Protein AF-0000000085147075 (afdb_homodimer)

pLDDT: mean 81.9, std 17.48, range [25.36, 97.44]

Sequence (258 aa):
MSSIQTHNLQRITEIPLSQIRRPIMPVLDTQKIDAMVSTMNGIPMASKTCSLESAQSMDGKLPPIDVMVVRHNDENYYFAFGGCHRFQAYDRQAKDKDDSNYLVRCKLIPATERQLKMYVGGSIDNMFNMSSIQTHNLQRITEIPLSQIRRPIMPVLDTQKIDAMVSTMNGIPMASKTCSLESAQSMDGKLPPIDVMVVRHNDENYYFAFGGCHRFQAYDRQAKDKDDSNYLVRCKLIPATERQLKMYVGGSIDNMFN

Solvent-accessible surface area (backbone atoms only — not comparable to full-atom values): 14583 Å² total; per-residue (Å²): 137,80,81,79,76,81,72,76,67,72,52,73,42,74,42,41,49,72,60,51,41,43,89,50,52,58,87,77,58,64,64,48,26,51,18,50,41,36,16,53,70,66,44,55,35,50,40,97,89,39,49,48,69,58,32,52,70,38,71,35,47,73,83,61,35,67,26,39,35,28,78,56,97,93,35,81,42,37,38,29,82,64,50,54,55,59,50,52,28,50,50,50,50,18,57,77,62,71,29,70,60,38,69,36,54,23,29,60,39,82,44,52,71,66,55,52,53,48,53,59,44,51,60,55,62,57,68,81,107,137,80,82,80,74,82,71,77,67,72,53,73,42,73,42,40,49,72,60,51,40,44,89,50,52,57,86,76,58,66,64,48,27,51,18,51,41,35,16,52,71,67,45,55,36,51,40,97,87,39,50,46,67,57,33,50,71,36,71,37,47,75,81,60,35,65,26,38,34,28,76,56,96,93,36,81,42,37,37,30,86,64,51,54,55,57,50,53,28,51,50,50,49,18,58,77,63,73,30,70,61,38,69,36,55,23,29,59,40,83,45,51,70,66,56,53,52,48,53,58,43,51,60,54,62,56,68,81,107

Structure (mmCIF, N/CA/C/O backbone):
data_AF-0000000085147075-model_v1
#
loop_
_entity.id
_entity.type
_entity.pdbx_description
1 polymer Sulfiredoxin
#
loop_
_atom_site.group_PDB
_atom_site.id
_atom_site.type_symbol
_atom_site.label_atom_id
_atom_site.label_alt_id
_atom_site.label_comp_id
_atom_site.label_asym_id
_atom_site.label_entity_id
_atom_site.label_seq_id
_atom_site.pdbx_PDB_ins_code
_atom_site.Cartn_x
_atom_site.Cartn_y
_atom_site.Cartn_z
_atom_site.occupancy
_atom_site.B_iso_or_equiv
_atom_site.auth_seq_id
_atom_site.auth_comp_id
_atom_site.auth_asym_id
_atom_site.auth_atom_id
_atom_site.pdbx_PDB_model_num
ATOM 1 N N . MET A 1 1 ? 26.984 -30.109 -30.453 1 25.36 1 MET A N 1
ATOM 2 C CA . MET A 1 1 ? 27.125 -29.578 -29.109 1 25.36 1 MET A CA 1
ATOM 3 C C . MET A 1 1 ? 25.891 -28.781 -28.703 1 25.36 1 MET A C 1
ATOM 5 O O . MET A 1 1 ? 25.594 -27.734 -29.297 1 25.36 1 MET A O 1
ATOM 9 N N . SER A 1 2 ? 24.641 -29.344 -28.391 1 25.78 2 SER A N 1
ATOM 10 C CA . SER A 1 2 ? 23.25 -28.938 -28.406 1 25.78 2 SER A CA 1
ATOM 11 C C . SER A 1 2 ? 22.969 -27.875 -27.328 1 25.78 2 SER A C 1
ATOM 13 O O . SER A 1 2 ? 23.406 -28.016 -26.188 1 25.78 2 SER A O 1
ATOM 15 N N . SER A 1 3 ? 22.953 -26.531 -27.703 1 28.91 3 SER A N 1
ATOM 16 C CA . SER A 1 3 ? 22.703 -25.344 -26.906 1 28.91 3 SER A CA 1
ATOM 17 C C . SER A 1 3 ? 21.5 -25.547 -25.969 1 28.91 3 SER A C 1
ATOM 19 O O . SER A 1 3 ? 20.406 -25.859 -26.422 1 28.91 3 SER A O 1
ATOM 21 N N . ILE A 1 4 ? 21.609 -26.219 -24.797 1 32.19 4 ILE A N 1
ATOM 22 C CA . ILE A 1 4 ? 20.656 -26.578 -23.75 1 32.19 4 ILE A CA 1
ATOM 23 C C . ILE A 1 4 ? 19.812 -25.359 -23.391 1 32.19 4 ILE A C 1
ATOM 25 O O . ILE A 1 4 ? 20.344 -24.359 -22.891 1 32.19 4 ILE A O 1
ATOM 29 N N . GLN A 1 5 ? 18.859 -24.828 -24.172 1 32.19 5 GLN A N 1
ATOM 30 C CA . GLN A 1 5 ? 17.844 -23.781 -24.109 1 32.19 5 GLN A CA 1
ATOM 31 C C . GLN A 1 5 ? 17.188 -23.719 -22.734 1 32.19 5 GLN A C 1
ATOM 33 O O . GLN A 1 5 ? 16.719 -24.75 -22.234 1 32.19 5 GLN A O 1
ATOM 38 N N . THR A 1 6 ? 17.766 -22.969 -21.719 1 33.16 6 THR A N 1
ATOM 39 C CA . THR A 1 6 ? 17.375 -22.609 -20.359 1 33.16 6 THR A CA 1
ATOM 40 C C . THR A 1 6 ? 15.867 -22.375 -20.281 1 33.16 6 THR A C 1
ATOM 42 O O . THR A 1 6 ? 15.383 -21.312 -20.672 1 33.16 6 THR A O 1
ATOM 45 N N . HIS A 1 7 ? 14.945 -23.078 -20.797 1 36.09 7 HIS A N 1
ATOM 46 C CA . HIS A 1 7 ? 13.492 -23.125 -20.641 1 36.09 7 HIS A CA 1
ATOM 47 C C . HIS A 1 7 ? 13.094 -22.891 -19.188 1 36.09 7 HIS A C 1
ATOM 49 O O . HIS A 1 7 ? 12.852 -23.859 -18.453 1 36.09 7 HIS A O 1
ATOM 55 N N . ASN A 1 8 ? 13.938 -22.312 -18.359 1 39.78 8 ASN A N 1
ATOM 56 C CA . ASN A 1 8 ? 13.578 -22.141 -16.953 1 39.78 8 ASN A CA 1
ATOM 57 C C . ASN A 1 8 ? 12.141 -21.625 -16.812 1 39.78 8 ASN A C 1
ATOM 59 O O . ASN A 1 8 ? 11.891 -20.422 -16.906 1 39.78 8 ASN A O 1
ATOM 63 N N . LEU A 1 9 ? 11.117 -22.156 -17.438 1 46.41 9 LEU A N 1
ATOM 64 C CA . LEU A 1 9 ? 9.664 -21.984 -17.469 1 46.41 9 LEU A CA 1
ATOM 65 C C . LEU A 1 9 ? 9.164 -21.453 -16.125 1 46.41 9 LEU A C 1
ATOM 67 O O . LEU A 1 9 ? 9.469 -22.031 -15.07 1 46.41 9 LEU A O 1
ATOM 71 N N . GLN A 1 10 ? 8.875 -20.156 -15.984 1 57.62 10 GLN A N 1
ATOM 72 C CA . GLN A 1 10 ? 8.336 -19.391 -14.859 1 57.62 10 GLN A CA 1
ATOM 73 C C . GLN A 1 10 ? 7.258 -20.188 -14.125 1 57.62 10 GLN A C 1
ATOM 75 O O . GLN A 1 10 ? 6.191 -20.453 -14.688 1 57.62 10 GLN A O 1
ATOM 80 N N . ARG A 1 11 ? 7.656 -21.188 -13.25 1 76.19 11 ARG A N 1
ATOM 81 C CA . ARG A 1 11 ? 6.891 -22.125 -12.422 1 76.19 11 ARG A CA 1
ATOM 82 C C . ARG A 1 11 ? 5.91 -21.375 -11.531 1 76.19 11 ARG A C 1
ATOM 84 O O . ARG A 1 11 ? 6.289 -20.422 -10.828 1 76.19 11 ARG A O 1
ATOM 91 N N . ILE A 1 12 ? 4.605 -21.422 -11.875 1 87.75 12 ILE A N 1
ATOM 92 C CA . ILE A 1 12 ? 3.574 -20.938 -10.969 1 87.75 12 ILE A CA 1
ATOM 93 C C . ILE A 1 12 ? 3.535 -21.797 -9.711 1 87.75 12 ILE A C 1
ATOM 95 O O . ILE A 1 12 ? 3.477 -23.031 -9.805 1 87.75 12 ILE A O 1
ATOM 99 N N . THR A 1 13 ? 3.865 -21.281 -8.648 1 92.69 13 THR A N 1
ATOM 100 C CA . THR A 1 13 ? 3.871 -21.953 -7.352 1 92.69 13 THR A CA 1
ATOM 101 C C . THR A 1 13 ? 2.902 -21.266 -6.391 1 92.69 13 THR A C 1
ATOM 103 O O . THR A 1 13 ? 2.596 -20.078 -6.547 1 92.69 13 THR A O 1
ATOM 106 N N . GLU A 1 14 ? 2.35 -22.031 -5.504 1 94 14 GLU A N 1
ATOM 107 C CA . GLU A 1 14 ? 1.517 -21.453 -4.453 1 94 14 GLU A CA 1
ATOM 108 C C . GLU A 1 14 ? 2.322 -21.219 -3.18 1 94 14 GLU A C 1
ATOM 110 O O . GLU A 1 14 ? 2.998 -22.125 -2.689 1 94 14 GLU A O 1
ATOM 115 N N . ILE A 1 15 ? 2.33 -19.984 -2.729 1 93 15 ILE A N 1
ATOM 116 C CA . ILE A 1 15 ? 3.074 -19.578 -1.54 1 93 15 ILE A CA 1
ATOM 117 C C . ILE A 1 15 ? 2.105 -19.094 -0.465 1 93 15 ILE A C 1
ATOM 119 O O . ILE A 1 15 ? 1.171 -18.344 -0.757 1 9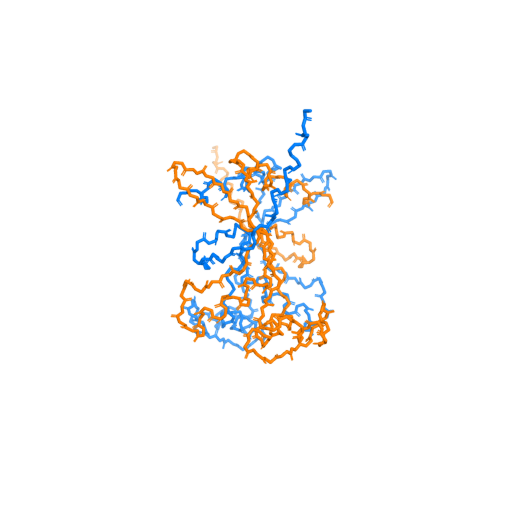3 15 ILE A O 1
ATOM 123 N N . PRO A 1 16 ? 2.32 -19.562 0.838 1 92 16 PRO A N 1
ATOM 124 C CA . PRO A 1 16 ? 1.487 -19 1.905 1 92 16 PRO A CA 1
ATOM 125 C C . PRO A 1 16 ? 1.566 -17.469 1.976 1 92 16 PRO A C 1
ATOM 127 O O . PRO A 1 16 ? 2.658 -16.906 1.89 1 92 16 PRO A O 1
ATOM 130 N N . LEU A 1 17 ? 0.344 -16.875 2.043 1 91.19 17 LEU A N 1
ATOM 131 C CA . LEU A 1 17 ? 0.218 -15.414 2.105 1 91.19 17 LEU A CA 1
ATOM 132 C C . LEU A 1 17 ? 1.117 -14.844 3.193 1 91.19 17 LEU A C 1
ATOM 134 O O . LEU A 1 17 ? 1.765 -13.812 2.988 1 91.19 17 LEU A O 1
ATOM 138 N N . SER A 1 18 ? 1.337 -15.547 4.289 1 84.69 18 SER A N 1
ATOM 139 C CA . SER A 1 18 ? 2.084 -15.094 5.457 1 84.69 18 SER A CA 1
ATOM 140 C C . SER A 1 18 ? 3.584 -15.086 5.184 1 84.69 18 SER A C 1
ATOM 142 O O . SER A 1 18 ? 4.352 -14.461 5.922 1 84.69 18 SER A O 1
ATOM 144 N N . GLN A 1 19 ? 4.062 -15.719 4.125 1 87.62 19 GLN A N 1
ATOM 145 C CA . GLN A 1 19 ? 5.492 -15.828 3.84 1 87.62 19 GLN A CA 1
ATOM 146 C C . GLN A 1 19 ? 5.934 -14.75 2.848 1 87.62 19 GLN A C 1
ATOM 148 O O . GLN A 1 19 ? 7.133 -14.531 2.66 1 87.62 19 GLN A O 1
ATOM 153 N N . ILE A 1 20 ? 4.98 -14.188 2.197 1 87.31 20 ILE A N 1
ATOM 154 C CA . ILE A 1 20 ? 5.328 -13.227 1.157 1 87.31 20 ILE A CA 1
ATOM 155 C C . ILE A 1 20 ? 5.504 -11.836 1.774 1 87.31 20 ILE A C 1
ATOM 157 O O . ILE A 1 20 ? 4.57 -11.297 2.371 1 87.31 20 ILE A O 1
ATOM 161 N N . ARG A 1 21 ? 6.723 -11.375 1.714 1 83.12 21 ARG A N 1
ATOM 162 C CA . ARG A 1 21 ? 7.039 -10.023 2.176 1 83.12 21 ARG A CA 1
ATOM 163 C C . ARG A 1 21 ? 6.684 -8.984 1.116 1 83.12 21 ARG A C 1
ATOM 165 O O . ARG A 1 21 ? 7.039 -9.141 -0.055 1 83.12 21 ARG A O 1
ATOM 172 N N . ARG A 1 22 ? 5.91 -7.969 1.487 1 77.69 22 ARG A N 1
ATOM 173 C CA . ARG A 1 22 ? 5.484 -6.887 0.606 1 77.69 22 ARG A CA 1
ATOM 174 C C . ARG A 1 22 ? 6.012 -5.543 1.096 1 77.69 22 ARG A C 1
ATOM 176 O O . ARG A 1 22 ? 5.316 -4.82 1.816 1 77.69 22 ARG A O 1
ATOM 183 N N . PRO A 1 23 ? 7.254 -5.355 0.727 1 68.5 23 PRO A N 1
ATOM 184 C CA . PRO A 1 23 ? 7.867 -4.137 1.253 1 68.5 23 PRO A CA 1
ATOM 185 C C . PRO A 1 23 ? 7.027 -2.889 0.982 1 68.5 23 PRO A C 1
ATOM 187 O O . PRO A 1 23 ? 7.113 -1.909 1.728 1 68.5 23 PRO A O 1
ATOM 190 N N . ILE A 1 24 ? 6.273 -2.82 -0.053 1 59.34 24 ILE A N 1
ATOM 191 C CA . ILE A 1 24 ? 5.438 -1.686 -0.425 1 59.34 24 ILE A CA 1
ATOM 192 C C . ILE A 1 24 ? 3.971 -2.02 -0.169 1 59.34 24 ILE A C 1
ATOM 194 O O . ILE A 1 24 ? 3.338 -2.719 -0.964 1 59.34 24 ILE A O 1
ATOM 198 N N . MET A 1 25 ? 3.602 -2.6 1.095 1 54.75 25 MET A N 1
ATOM 199 C CA . MET A 1 25 ? 2.252 -3.127 1.26 1 54.75 25 MET A CA 1
ATOM 200 C C . MET A 1 25 ? 1.389 -2.174 2.078 1 54.75 25 MET A C 1
ATOM 202 O O . MET A 1 25 ? 1.777 -1.763 3.174 1 54.75 25 MET A O 1
ATOM 206 N N . PRO A 1 26 ? 0.362 -1.577 1.568 1 53.09 26 PRO A N 1
ATOM 207 C CA . PRO A 1 26 ? -0.535 -1.064 2.607 1 53.09 26 PRO A CA 1
ATOM 208 C C . PRO A 1 26 ? -1.428 -2.15 3.203 1 53.09 26 PRO A C 1
ATOM 210 O O . PRO A 1 26 ? -1.938 -3.004 2.475 1 53.09 26 PRO A O 1
ATOM 213 N N . VAL A 1 27 ? -0.987 -2.996 4.355 1 56.25 27 VAL A N 1
ATOM 214 C CA . VAL A 1 27 ? -2.021 -3.752 5.055 1 56.25 27 VAL A CA 1
ATOM 215 C C . VAL A 1 27 ? -3.199 -2.838 5.383 1 56.25 27 VAL A C 1
ATOM 217 O O . VAL A 1 27 ? -3.055 -1.874 6.137 1 56.25 27 VAL A O 1
ATOM 220 N N . LEU A 1 28 ? -4.273 -2.816 4.535 1 66.38 28 LEU A N 1
ATOM 221 C CA . LEU A 1 28 ? -5.367 -1.865 4.688 1 66.38 28 LEU A CA 1
ATOM 222 C C . LEU A 1 28 ? -6.473 -2.447 5.566 1 66.38 28 LEU A C 1
ATOM 224 O O . LEU A 1 28 ? -6.863 -3.604 5.395 1 66.38 28 LEU A O 1
ATOM 228 N N . ASP A 1 29 ? -6.828 -1.91 6.75 1 74.38 29 ASP A N 1
ATOM 229 C CA . ASP A 1 29 ? -7.996 -2.109 7.605 1 74.38 29 ASP A CA 1
ATOM 230 C C . ASP A 1 29 ? -9.164 -1.235 7.156 1 74.38 29 ASP A C 1
ATOM 232 O O . ASP A 1 29 ? -9.211 -0.046 7.477 1 74.38 29 ASP A O 1
ATOM 236 N N . THR A 1 30 ? -10.117 -1.879 6.504 1 75.75 30 THR A N 1
ATOM 237 C CA . THR A 1 30 ? -11.203 -1.124 5.887 1 75.75 30 THR A CA 1
ATOM 238 C C . THR A 1 30 ? -12.078 -0.467 6.953 1 75.75 30 THR A C 1
ATOM 240 O O . THR A 1 30 ? -12.602 0.63 6.746 1 75.75 30 THR A O 1
ATOM 243 N N . GLN A 1 31 ? -12.289 -1.135 8.07 1 79.88 31 GLN A N 1
ATOM 244 C CA . GLN A 1 31 ? -13.086 -0.542 9.141 1 79.88 31 GLN A CA 1
ATOM 245 C C . GLN A 1 31 ? -12.43 0.731 9.672 1 79.88 31 GLN A C 1
ATOM 247 O O . GLN A 1 31 ? -13.117 1.725 9.93 1 79.88 31 GLN A O 1
ATOM 252 N N . LYS A 1 32 ? -11.219 0.639 9.898 1 87 32 LYS A N 1
ATOM 253 C CA . LYS A 1 32 ? -10.477 1.813 10.344 1 87 32 LYS A CA 1
ATOM 254 C C . LYS A 1 32 ? -10.586 2.951 9.336 1 87 32 LYS A C 1
ATOM 256 O O . LYS A 1 32 ? -10.82 4.102 9.711 1 87 32 LYS A O 1
ATOM 261 N N . ILE A 1 33 ? -10.508 2.619 8.055 1 88.31 33 ILE A N 1
ATOM 262 C CA . ILE A 1 33 ? -10.609 3.619 6.992 1 88.31 33 ILE A CA 1
ATOM 263 C C . ILE A 1 33 ? -12.008 4.219 6.98 1 88.31 33 ILE A C 1
ATOM 265 O O . ILE A 1 33 ? -12.172 5.438 6.879 1 88.31 33 ILE A O 1
ATOM 269 N N . ASP A 1 34 ? -13.016 3.406 7.125 1 88.25 34 ASP A N 1
ATOM 270 C CA . ASP A 1 34 ? -14.391 3.881 7.164 1 88.25 34 ASP A CA 1
ATOM 271 C C . ASP A 1 34 ? -14.602 4.852 8.328 1 88.25 34 ASP A C 1
ATOM 273 O O . ASP A 1 34 ? -15.281 5.871 8.172 1 88.25 34 ASP A O 1
ATOM 277 N N . ALA A 1 35 ? -14.062 4.52 9.414 1 94.31 35 ALA A N 1
ATOM 278 C CA . ALA A 1 35 ? -14.172 5.387 10.586 1 94.31 35 ALA A CA 1
ATOM 279 C C . ALA A 1 35 ? -13.508 6.738 10.328 1 94.31 35 ALA A C 1
ATOM 281 O O . ALA A 1 35 ? -14.055 7.781 10.703 1 94.31 35 ALA A O 1
ATOM 282 N N . MET A 1 36 ? -12.383 6.75 9.719 1 94.81 36 MET A N 1
ATOM 283 C CA . MET A 1 36 ? -11.672 7.984 9.391 1 94.81 36 MET A CA 1
ATOM 284 C C . MET A 1 36 ? -12.492 8.844 8.438 1 94.81 36 MET A C 1
ATOM 286 O O . MET A 1 36 ? -12.633 10.055 8.648 1 94.81 36 MET A O 1
ATOM 290 N N . VAL A 1 37 ? -13.078 8.234 7.438 1 94.88 37 VAL A N 1
ATOM 291 C CA . VAL A 1 37 ? -13.883 8.961 6.461 1 94.88 37 VAL A CA 1
ATOM 292 C C . VAL A 1 37 ? -15.109 9.555 7.145 1 94.88 37 VAL A C 1
ATOM 294 O O . VAL A 1 37 ? -15.445 10.719 6.926 1 94.88 37 VAL A O 1
ATOM 297 N N . SER A 1 38 ? -15.742 8.781 7.93 1 96.56 38 SER A N 1
ATOM 298 C CA . SER A 1 38 ? -16.906 9.258 8.672 1 96.56 38 SER A CA 1
ATOM 299 C C . SER A 1 38 ? -16.547 10.469 9.531 1 96.56 38 SER A C 1
ATOM 301 O O . SER A 1 38 ? -17.266 11.469 9.516 1 96.56 38 SER A O 1
ATOM 303 N N . THR A 1 39 ? -15.477 10.383 10.25 1 96.81 39 THR A N 1
ATOM 304 C CA . THR A 1 39 ? -15 11.469 11.094 1 96.81 39 THR A CA 1
ATOM 305 C C . THR A 1 39 ? -14.719 12.719 10.258 1 96.81 39 THR A C 1
ATOM 307 O O . THR A 1 39 ? -15.133 13.82 10.625 1 96.81 39 THR A O 1
ATOM 310 N N . MET A 1 40 ? -14.094 12.578 9.156 1 96.62 40 MET A N 1
ATOM 311 C CA . MET A 1 40 ? -13.781 13.695 8.266 1 96.62 40 MET A CA 1
ATOM 312 C C . MET A 1 40 ? -15.055 14.367 7.766 1 96.62 40 MET A C 1
ATOM 314 O O . MET A 1 40 ? -15.062 15.562 7.477 1 96.62 40 MET A O 1
ATOM 318 N N . ASN A 1 41 ? -16.109 13.594 7.715 1 96.56 41 ASN A N 1
ATOM 319 C CA . ASN A 1 41 ? -17.375 14.102 7.227 1 96.56 41 ASN A CA 1
ATOM 320 C C . ASN A 1 41 ? -18.234 14.656 8.367 1 96.56 41 ASN A C 1
ATOM 322 O O . ASN A 1 41 ? -19.406 14.961 8.172 1 96.56 41 ASN A O 1
ATOM 326 N N . GLY A 1 42 ? -17.672 14.664 9.5 1 96.25 42 GLY A N 1
ATOM 327 C CA . GLY A 1 42 ? -18.328 15.328 10.617 1 96.25 42 GLY A CA 1
ATOM 328 C C . GLY A 1 42 ? -19.078 14.367 11.523 1 96.25 42 GLY A C 1
ATOM 329 O O . GLY A 1 42 ? -19.812 14.797 12.422 1 96.25 42 GLY A O 1
ATOM 330 N N . ILE A 1 43 ? -19.047 13.109 11.266 1 97.44 43 ILE A N 1
ATOM 331 C CA . ILE A 1 43 ? -19.688 12.102 12.102 1 97.44 43 ILE A CA 1
ATOM 332 C C . ILE A 1 43 ? -18.625 11.242 12.773 1 97.44 43 ILE A C 1
ATOM 334 O O . ILE A 1 43 ? -18.188 10.227 12.219 1 97.44 43 ILE A O 1
ATOM 338 N N . PRO A 1 44 ? -18.266 11.547 13.992 1 96.62 44 PRO A N 1
ATOM 339 C CA . PRO A 1 44 ? -17.234 10.766 14.688 1 96.62 44 PRO A CA 1
ATOM 340 C C . PRO A 1 44 ? -17.578 9.289 14.812 1 96.62 44 PRO A C 1
ATOM 342 O O . PRO A 1 44 ? -18.719 8.953 15.133 1 96.62 44 PRO A O 1
ATOM 345 N N . MET A 1 45 ? -16.641 8.477 14.508 1 96.12 45 MET A N 1
ATOM 346 C CA . MET A 1 45 ? -16.828 7.027 14.57 1 96.12 45 MET A CA 1
ATOM 347 C C . MET A 1 45 ? -15.594 6.344 15.141 1 96.12 45 MET A C 1
ATOM 349 O O . MET A 1 45 ? -14.469 6.688 14.781 1 96.12 45 MET A O 1
ATOM 353 N N . ALA A 1 46 ? -15.828 5.418 16.031 1 93.5 46 ALA A N 1
ATOM 354 C CA . ALA A 1 46 ? -14.727 4.688 16.656 1 93.5 46 ALA A CA 1
ATOM 355 C C . ALA A 1 46 ? -14.188 3.605 15.719 1 93.5 46 ALA A C 1
ATOM 357 O O . ALA A 1 46 ? -14.883 3.172 14.797 1 93.5 46 ALA A O 1
ATOM 358 N N . SER A 1 47 ? -12.906 3.271 15.875 1 89.56 47 SER A N 1
ATOM 359 C CA . SER A 1 47 ? -12.258 2.109 15.273 1 89.56 47 SER A CA 1
ATOM 360 C C . SER A 1 47 ? -11.461 1.324 16.297 1 89.56 47 SER A C 1
ATOM 362 O O . SER A 1 47 ? -11.539 1.598 17.5 1 89.56 47 SER A O 1
ATOM 364 N N . LYS A 1 48 ? -10.734 0.311 15.828 1 84.75 48 LYS A N 1
ATOM 365 C CA . LYS A 1 48 ? -9.93 -0.495 16.734 1 84.75 48 LYS A CA 1
ATOM 366 C C . LYS A 1 48 ? -8.844 0.349 17.406 1 84.75 48 LYS A C 1
ATOM 368 O O . LYS A 1 48 ? -8.422 0.05 18.531 1 84.75 48 LYS A O 1
ATOM 373 N N . THR A 1 49 ? -8.445 1.439 16.844 1 84.94 49 THR A N 1
ATOM 374 C CA . THR A 1 49 ? -7.293 2.182 17.344 1 84.94 49 THR A CA 1
ATOM 375 C C . THR A 1 49 ? -7.684 3.611 17.703 1 84.94 49 THR A C 1
ATOM 377 O O . THR A 1 49 ? -6.82 4.461 17.922 1 84.94 49 THR A O 1
ATOM 380 N N . CYS A 1 50 ? -8.953 3.928 17.656 1 91.88 50 CYS A N 1
ATOM 381 C CA . CYS A 1 50 ? -9.43 5.27 17.953 1 91.88 50 CYS A CA 1
ATOM 382 C C . CYS A 1 50 ? -10.773 5.223 18.672 1 91.88 50 CYS A C 1
ATOM 384 O O . CYS A 1 50 ? -11.758 4.727 18.125 1 91.88 50 CYS A O 1
ATOM 386 N N . SER A 1 51 ? -10.906 5.777 19.844 1 94.44 51 SER A N 1
ATOM 387 C CA . SER A 1 51 ? -12.156 5.828 20.594 1 94.44 51 SER A CA 1
ATOM 388 C C . SER A 1 51 ? -13.094 6.891 20.031 1 94.44 51 SER A C 1
ATOM 390 O O . SER A 1 51 ? -12.656 7.797 19.312 1 94.44 51 SER A O 1
ATOM 392 N N . LEU A 1 52 ? -14.352 6.715 20.406 1 96.19 52 LEU A N 1
ATOM 393 C CA . LEU A 1 52 ? -15.328 7.711 19.984 1 96.19 52 LEU A CA 1
ATOM 394 C C . LEU A 1 52 ? -14.961 9.094 20.516 1 96.19 52 LEU A C 1
ATOM 396 O O . LEU A 1 52 ? -15.07 10.086 19.797 1 96.19 52 LEU A O 1
ATOM 400 N N . GLU A 1 53 ? -14.586 9.148 21.75 1 96.62 53 GLU A N 1
ATOM 401 C CA . GLU A 1 53 ? -14.18 10.406 22.359 1 96.62 53 GLU A CA 1
ATOM 402 C C . GLU A 1 53 ? -13.031 11.047 21.578 1 96.62 53 GLU A C 1
ATOM 404 O O . GLU A 1 53 ? -13.047 12.25 21.312 1 96.62 53 GLU A O 1
ATOM 409 N N . SER A 1 54 ? -12.055 10.312 21.266 1 95.19 54 SER A N 1
ATOM 410 C CA . SER A 1 54 ? -10.922 10.805 20.5 1 95.19 54 SER A CA 1
ATOM 411 C C . SER A 1 54 ? -11.359 11.305 19.125 1 95.19 54 SER A C 1
ATOM 413 O O . SER A 1 54 ? -10.945 12.383 18.688 1 95.19 54 SER A O 1
ATOM 415 N N . ALA A 1 55 ? -12.211 10.508 18.5 1 95.81 55 ALA A N 1
ATOM 416 C CA . ALA A 1 55 ? -12.719 10.898 17.188 1 95.81 55 ALA A CA 1
ATOM 417 C C . ALA A 1 55 ? -13.477 12.219 17.266 1 95.81 55 ALA A C 1
ATOM 419 O O . ALA A 1 55 ? -13.375 13.062 16.359 1 95.81 55 ALA A O 1
ATOM 420 N N . GLN A 1 56 ? -14.242 12.336 18.312 1 96.12 56 GLN A N 1
ATOM 421 C CA . GLN A 1 56 ? -15 13.562 18.516 1 96.12 56 GLN A CA 1
ATOM 422 C C . GLN A 1 56 ? -14.078 14.766 18.672 1 96.12 56 GLN A C 1
ATOM 424 O O . GLN A 1 56 ? -14.352 15.844 18.141 1 96.12 56 GLN A O 1
ATOM 429 N N . SER A 1 57 ? -13.062 14.547 19.328 1 96.38 57 SER A N 1
ATOM 430 C CA . SER A 1 57 ? -12.133 15.633 19.625 1 96.38 57 SER A CA 1
ATOM 431 C C . SER A 1 57 ? -11.375 16.078 18.375 1 96.38 57 SER A C 1
ATOM 433 O O . SER A 1 57 ? -10.852 17.188 18.312 1 96.38 57 SER A O 1
ATOM 435 N N . MET A 1 58 ? -11.297 15.273 17.359 1 93.69 58 MET A N 1
ATOM 436 C CA . MET A 1 58 ? -10.562 15.555 16.125 1 93.69 58 MET A CA 1
ATOM 437 C C . MET A 1 58 ? -11.289 16.609 15.289 1 93.69 58 MET A C 1
ATOM 439 O O . MET A 1 58 ? -10.695 17.219 14.398 1 93.69 58 MET A O 1
ATOM 443 N N . ASP A 1 59 ? -12.578 16.781 15.547 1 95.12 59 ASP A N 1
ATOM 444 C CA . ASP A 1 59 ? -13.375 17.797 14.875 1 95.12 59 ASP A CA 1
ATOM 445 C C . ASP A 1 59 ? -13.203 17.719 13.359 1 95.12 59 ASP A C 1
ATOM 447 O O . ASP A 1 59 ? -12.891 18.719 12.711 1 95.12 59 ASP A O 1
ATOM 451 N N . GLY A 1 60 ? -13.258 16.562 12.859 1 95.19 60 GLY A N 1
ATOM 452 C CA . GLY A 1 60 ? -13.25 16.312 11.422 1 95.19 60 GLY A CA 1
ATOM 453 C C . GLY A 1 60 ? -11.859 16.328 10.82 1 95.19 60 GLY A C 1
ATOM 454 O O . GLY A 1 60 ? -11.711 16.297 9.594 1 95.19 60 GLY A O 1
ATOM 455 N N . LYS A 1 61 ?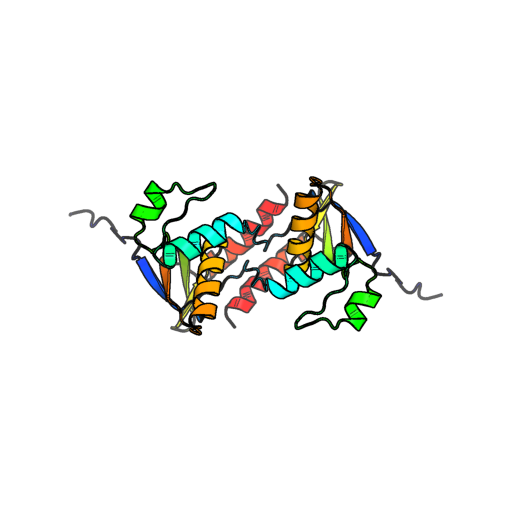 -10.891 16.375 11.617 1 95.75 61 LYS A N 1
ATOM 456 C CA . LYS A 1 61 ? -9.523 16.438 11.125 1 95.75 61 LYS A CA 1
ATOM 457 C C . LYS A 1 61 ? -8.734 15.195 11.547 1 95.75 61 LYS A C 1
ATOM 459 O O . LYS A 1 61 ? -8.711 14.852 12.734 1 95.75 61 LYS A O 1
ATOM 464 N N . LEU A 1 62 ? -8.094 14.617 10.641 1 96.31 62 LEU A N 1
ATOM 465 C CA . LEU A 1 62 ? -7.227 13.5 10.992 1 96.31 62 LEU A CA 1
ATOM 466 C C . LEU A 1 62 ? -5.879 14 11.5 1 96.31 62 LEU A C 1
ATOM 468 O O . LEU A 1 62 ? -5.441 15.094 11.133 1 96.31 62 LEU A O 1
ATOM 472 N N . PRO A 1 63 ? -5.203 13.102 12.328 1 95 63 PRO A N 1
ATOM 473 C CA . PRO A 1 63 ? -3.828 13.461 12.695 1 95 63 PRO A CA 1
ATOM 474 C C . PRO A 1 63 ? -2.938 13.688 11.477 1 95 63 PRO A C 1
ATOM 476 O O . PRO A 1 63 ? -3.08 13 10.461 1 95 63 PRO A O 1
ATOM 479 N N . PRO A 1 64 ? -2.066 14.641 11.617 1 96.12 64 PRO A N 1
ATOM 480 C CA . PRO A 1 64 ? -1.202 14.93 10.469 1 96.12 64 PRO A CA 1
ATOM 481 C C . PRO A 1 64 ? -0.31 13.75 10.094 1 96.12 64 PRO A C 1
ATOM 483 O O . PRO A 1 64 ? 0.082 12.969 10.961 1 96.12 64 PRO A O 1
ATOM 486 N N . ILE A 1 65 ? -0.024 13.68 8.852 1 93.12 65 ILE A N 1
ATOM 487 C CA . ILE A 1 65 ? 0.879 12.656 8.336 1 93.12 65 ILE A CA 1
ATOM 488 C C . ILE A 1 65 ? 2.291 13.219 8.219 1 93.12 65 ILE A C 1
ATOM 490 O O . ILE A 1 65 ? 2.477 14.352 7.77 1 93.12 65 ILE A O 1
ATOM 494 N N . ASP A 1 66 ? 3.348 12.453 8.656 1 92.5 66 ASP A N 1
ATOM 495 C CA . ASP A 1 66 ? 4.738 12.844 8.453 1 92.5 66 ASP A CA 1
ATOM 496 C C . ASP A 1 66 ? 5.113 12.789 6.973 1 92.5 66 ASP A C 1
ATOM 498 O O . ASP A 1 66 ? 4.953 11.758 6.324 1 92.5 66 ASP A O 1
ATOM 502 N N . VAL A 1 67 ? 5.578 13.883 6.43 1 92.12 67 VAL A N 1
ATOM 503 C CA . VAL A 1 67 ? 5.961 14 5.027 1 92.12 67 VAL A CA 1
ATOM 504 C C . VAL A 1 67 ? 7.379 14.555 4.922 1 92.12 67 VAL A C 1
ATOM 506 O O . VAL A 1 67 ? 7.676 15.625 5.465 1 92.12 67 VAL A O 1
ATOM 509 N N . MET A 1 68 ? 8.211 13.836 4.281 1 90.44 68 MET A N 1
ATOM 510 C CA . MET A 1 68 ? 9.555 14.32 3.99 1 90.44 68 MET A CA 1
ATOM 511 C C . MET A 1 68 ? 9.539 15.305 2.824 1 90.44 68 MET A C 1
ATOM 513 O O . MET A 1 68 ? 8.922 15.031 1.789 1 90.44 68 MET A O 1
ATOM 517 N N . VAL A 1 69 ? 10.141 16.406 3.01 1 93 69 VAL A N 1
ATOM 518 C CA . VAL A 1 69 ? 10.258 17.391 1.931 1 93 69 VAL A CA 1
ATOM 519 C C . VAL A 1 69 ? 11.719 17.5 1.489 1 93 69 VAL A C 1
ATOM 521 O O . VAL A 1 69 ? 12.602 17.719 2.312 1 93 69 VAL A O 1
ATOM 524 N N . VAL A 1 70 ? 11.906 17.328 0.246 1 90.5 70 VAL A N 1
ATOM 525 C CA . VAL A 1 70 ? 13.227 17.391 -0.365 1 90.5 70 VAL A CA 1
ATOM 526 C C . VAL A 1 70 ? 13.25 18.453 -1.454 1 90.5 70 VAL A C 1
ATOM 528 O O . VAL A 1 70 ? 12.352 18.516 -2.299 1 90.5 70 VAL A O 1
ATOM 531 N N . ARG A 1 71 ? 14.234 19.281 -1.389 1 89.69 71 ARG A N 1
ATOM 532 C CA . ARG A 1 71 ? 14.43 20.281 -2.43 1 89.69 71 ARG A CA 1
ATOM 533 C C . ARG A 1 71 ? 15.32 19.75 -3.543 1 89.69 71 ARG A C 1
ATOM 535 O O . ARG A 1 71 ? 16.422 19.234 -3.277 1 89.69 71 ARG A O 1
ATOM 542 N N . HIS A 1 72 ? 14.797 19.75 -4.781 1 86.44 72 HIS A N 1
ATOM 543 C CA . HIS A 1 72 ? 15.523 19.344 -5.973 1 86.44 72 HIS A CA 1
ATOM 544 C C . HIS A 1 72 ? 15.305 20.312 -7.125 1 86.44 72 HIS A C 1
ATOM 546 O O . HIS A 1 72 ? 14.164 20.531 -7.555 1 86.44 72 HIS A O 1
ATOM 552 N N . ASN A 1 73 ? 16.406 20.953 -7.695 1 87.81 73 ASN A N 1
ATOM 553 C CA . ASN A 1 73 ? 16.328 21.953 -8.766 1 87.81 73 ASN A CA 1
ATOM 554 C C . ASN A 1 73 ? 15.344 23.062 -8.438 1 87.81 73 ASN A C 1
ATOM 556 O O . ASN A 1 73 ? 14.469 23.391 -9.242 1 87.81 73 ASN A O 1
ATOM 560 N N . ASP A 1 74 ? 15.312 23.531 -7.234 1 88.69 74 ASP A N 1
ATOM 561 C CA . ASP A 1 74 ? 14.586 24.688 -6.723 1 88.69 74 ASP A CA 1
ATOM 562 C C . ASP A 1 74 ? 13.094 24.375 -6.582 1 88.69 74 ASP A C 1
ATOM 564 O O . ASP A 1 74 ? 12.266 25.281 -6.527 1 88.69 74 ASP A O 1
ATOM 568 N N . GLU A 1 75 ? 12.867 23.094 -6.676 1 88.75 75 GLU A N 1
ATOM 569 C CA . GLU A 1 75 ? 11.492 22.656 -6.445 1 88.75 75 GLU A CA 1
ATOM 570 C C . GLU A 1 75 ? 11.398 21.734 -5.227 1 88.75 75 GLU A C 1
ATOM 572 O O . GLU A 1 75 ? 12.32 20.969 -4.945 1 88.75 75 GLU A O 1
ATOM 577 N N . ASN A 1 76 ? 10.305 21.859 -4.469 1 90.5 76 ASN A N 1
ATOM 578 C CA . ASN A 1 76 ? 10.031 20.969 -3.346 1 90.5 76 ASN A CA 1
ATOM 579 C C . ASN A 1 76 ? 9.297 19.719 -3.793 1 90.5 76 ASN A C 1
ATOM 581 O O . ASN A 1 76 ? 8.336 19.797 -4.566 1 90.5 76 ASN A O 1
ATOM 585 N N . TYR A 1 77 ? 9.836 18.594 -3.326 1 88.56 77 TYR A N 1
ATOM 586 C CA . TYR A 1 77 ? 9.164 17.312 -3.508 1 88.56 77 TYR A CA 1
ATOM 587 C C . TYR A 1 77 ? 8.75 16.719 -2.166 1 88.56 77 TYR A C 1
ATOM 589 O O . TYR A 1 77 ? 9.508 16.781 -1.194 1 88.56 77 TYR A O 1
ATOM 597 N N . TYR A 1 78 ? 7.539 16.188 -2.119 1 89.5 78 TYR A N 1
ATOM 598 C CA . TYR A 1 78 ? 6.957 15.68 -0.88 1 89.5 78 TYR A CA 1
ATOM 599 C C . TYR A 1 78 ? 6.809 14.164 -0.92 1 89.5 78 TYR A C 1
ATOM 601 O O . TYR A 1 78 ? 6.211 13.617 -1.851 1 89.5 78 TYR A O 1
ATOM 609 N N . PHE A 1 79 ? 7.332 13.492 0.163 1 86.19 79 PHE A N 1
ATOM 610 C CA . PHE A 1 79 ? 7.316 12.039 0.231 1 86.19 79 PHE A CA 1
ATOM 611 C C . PHE A 1 79 ? 6.719 11.562 1.551 1 86.19 79 PHE A C 1
ATOM 613 O O . PHE A 1 79 ? 7.102 12.039 2.619 1 86.19 79 PHE A O 1
ATOM 620 N N . ALA A 1 80 ? 5.762 10.672 1.437 1 86.81 80 ALA A N 1
ATOM 621 C CA . ALA A 1 80 ? 5.207 10.047 2.635 1 86.81 80 ALA A CA 1
ATOM 622 C C . ALA A 1 80 ? 5.426 8.539 2.619 1 86.81 80 ALA A C 1
ATOM 624 O O . ALA A 1 80 ? 5.305 7.895 1.571 1 86.81 80 ALA A O 1
ATOM 625 N N . PHE A 1 81 ? 5.785 7.965 3.764 1 79.94 81 PHE A N 1
ATOM 626 C CA . PHE A 1 81 ? 6.098 6.547 3.871 1 79.94 81 PHE A CA 1
ATOM 627 C C . PHE A 1 81 ? 5.137 5.852 4.828 1 79.94 81 PHE A C 1
ATOM 629 O O . PHE A 1 81 ? 5.191 4.629 4.996 1 79.94 81 PHE A O 1
ATOM 636 N N . GLY A 1 82 ? 4.344 6.574 5.406 1 79.56 82 GLY A N 1
ATOM 637 C CA . GLY A 1 82 ? 3.322 6.094 6.324 1 79.56 82 GLY A CA 1
ATOM 638 C C . GLY A 1 82 ? 1.976 6.762 6.113 1 79.56 82 GLY A C 1
ATOM 639 O O . GLY A 1 82 ? 1.747 7.402 5.086 1 79.56 82 GLY A O 1
ATOM 640 N N . GLY A 1 83 ? 1.101 6.375 7.09 1 85.19 83 GLY A N 1
ATOM 641 C CA . GLY A 1 83 ? -0.22 6.977 6.988 1 85.19 83 GLY A CA 1
ATOM 642 C C . GLY A 1 83 ? -1.103 6.309 5.953 1 85.19 83 GLY A C 1
ATOM 643 O O . GLY A 1 83 ? -1.993 6.941 5.383 1 85.19 83 GLY A O 1
ATOM 644 N N . CYS A 1 84 ? -0.885 5.246 5.652 1 81.69 84 CYS A N 1
ATOM 645 C CA . CYS A 1 84 ? -1.568 4.543 4.57 1 81.69 84 CYS A CA 1
ATOM 646 C C . CYS A 1 84 ? -3.08 4.613 4.746 1 81.69 84 CYS A C 1
ATOM 648 O O . CYS A 1 84 ? -3.803 4.957 3.809 1 81.69 84 CYS A O 1
ATOM 650 N N . HIS A 1 85 ? -3.543 4.254 5.922 1 83.5 85 HIS A N 1
ATOM 651 C CA . HIS A 1 85 ? -4.98 4.332 6.145 1 83.5 85 HIS A CA 1
ATOM 652 C C . HIS A 1 85 ? -5.488 5.762 5.988 1 83.5 85 HIS A C 1
ATOM 654 O O . HIS A 1 85 ? -6.57 5.984 5.441 1 83.5 85 HIS A O 1
ATOM 660 N N . ARG A 1 86 ? -4.703 6.691 6.527 1 89.75 86 ARG A N 1
ATOM 661 C CA . ARG A 1 86 ? -5.105 8.086 6.391 1 89.75 86 ARG A CA 1
ATOM 662 C C . ARG A 1 86 ? -5.117 8.516 4.926 1 89.75 86 ARG A C 1
ATOM 664 O O . ARG A 1 86 ? -6.051 9.18 4.477 1 89.75 86 ARG A O 1
ATOM 671 N N . PHE A 1 87 ? -4.168 8.078 4.176 1 87.94 87 PHE A N 1
ATOM 672 C CA . PHE A 1 87 ? -4.152 8.43 2.762 1 87.94 87 PHE A CA 1
ATOM 673 C C . PHE A 1 87 ? -5.336 7.797 2.037 1 87.94 87 PHE A C 1
ATOM 675 O O . PHE A 1 87 ? -5.902 8.398 1.123 1 87.94 87 PHE A O 1
ATOM 682 N N . GLN A 1 88 ? -5.656 6.621 2.369 1 84.88 88 GLN A N 1
ATOM 683 C CA . GLN A 1 88 ? -6.84 6.02 1.768 1 84.88 88 GLN A CA 1
ATOM 684 C C . GLN A 1 88 ? -8.094 6.836 2.076 1 84.88 88 GLN A C 1
ATOM 686 O O . GLN A 1 88 ? -8.961 6.996 1.217 1 84.88 88 GLN A O 1
ATOM 691 N N . ALA A 1 89 ? -8.227 7.266 3.27 1 89.69 89 ALA A N 1
ATOM 692 C CA . ALA A 1 89 ? -9.352 8.125 3.627 1 89.69 89 ALA A CA 1
ATOM 693 C C . ALA A 1 89 ? -9.352 9.406 2.793 1 89.69 89 ALA A C 1
ATOM 695 O O . ALA A 1 89 ? -10.391 9.812 2.27 1 89.69 89 ALA A O 1
ATOM 696 N N . TYR A 1 90 ? -8.203 10.039 2.617 1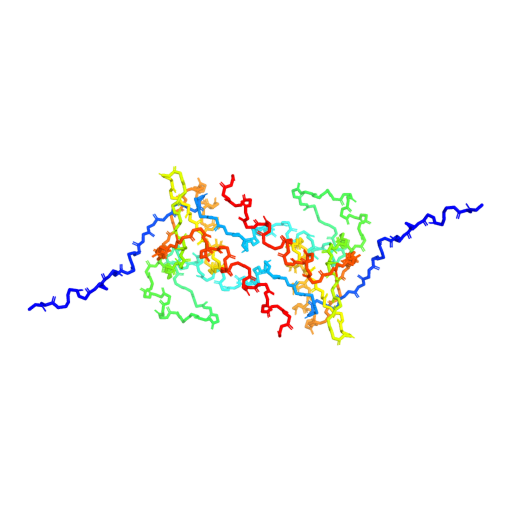 91.31 90 TYR A N 1
ATOM 697 C CA . TYR A 1 90 ? -8.086 11.25 1.81 1 91.31 90 TYR A CA 1
ATOM 698 C C . TYR A 1 90 ? -8.438 10.969 0.354 1 91.31 90 TYR A C 1
ATOM 700 O O . TYR A 1 90 ? -9.102 11.781 -0.298 1 91.31 90 TYR A O 1
ATOM 708 N N . ASP A 1 91 ? -8.016 9.883 -0.113 1 84.62 91 ASP A N 1
ATOM 709 C CA . ASP A 1 91 ? -8.336 9.492 -1.483 1 84.62 91 ASP A CA 1
ATOM 710 C C . ASP A 1 91 ? -9.844 9.406 -1.692 1 84.62 91 ASP A C 1
ATOM 712 O O . ASP A 1 91 ? -10.367 9.859 -2.713 1 84.62 91 ASP A O 1
ATOM 716 N N . ARG A 1 92 ? -10.445 8.805 -0.788 1 85.5 92 ARG A N 1
ATOM 717 C CA . ARG A 1 92 ? -11.898 8.672 -0.88 1 85.5 92 ARG A CA 1
ATOM 718 C C . ARG A 1 92 ? -12.57 10.039 -0.847 1 85.5 92 ARG A C 1
ATOM 720 O O . ARG A 1 92 ? -13.508 10.297 -1.609 1 85.5 92 ARG A O 1
ATOM 727 N N . GLN A 1 93 ? -12.086 10.852 0.057 1 91.69 93 GLN A N 1
ATOM 728 C CA . GLN A 1 93 ? -12.625 12.211 0.113 1 91.69 93 GLN A CA 1
ATOM 729 C C . GLN A 1 93 ? -12.422 12.938 -1.211 1 91.69 93 GLN A C 1
ATOM 731 O O . GLN A 1 93 ? -13.328 13.609 -1.703 1 91.69 93 GLN A O 1
ATOM 736 N N . ALA A 1 94 ? -11.211 12.805 -1.739 1 88.62 94 ALA A N 1
ATOM 737 C CA . ALA A 1 94 ? -10.898 13.461 -3.006 1 88.62 94 ALA A CA 1
ATOM 738 C C . ALA A 1 94 ? -11.828 12.984 -4.117 1 88.62 94 ALA A C 1
ATOM 740 O O . ALA A 1 94 ? -12.305 13.789 -4.918 1 88.62 94 ALA A O 1
ATOM 741 N N . LYS A 1 95 ? -12.117 11.711 -4.105 1 82.19 95 LYS A N 1
ATOM 742 C CA . LYS A 1 95 ? -13.023 11.125 -5.094 1 82.19 95 LYS A CA 1
ATOM 743 C C . LYS A 1 95 ? -14.453 11.625 -4.895 1 82.19 95 LYS A C 1
ATOM 745 O O . LYS A 1 95 ? -15.094 12.062 -5.848 1 82.19 95 LYS A O 1
ATOM 750 N N . ASP A 1 96 ? -14.906 11.586 -3.74 1 86.81 96 ASP A N 1
ATOM 751 C CA . ASP A 1 96 ? -16.281 11.977 -3.422 1 86.81 96 ASP A CA 1
ATOM 752 C C . ASP A 1 96 ? -16.516 13.453 -3.738 1 86.81 96 ASP A C 1
ATOM 754 O O . ASP A 1 96 ? -17.609 13.828 -4.172 1 86.81 96 ASP A O 1
ATOM 758 N N . LYS A 1 97 ? -15.469 14.164 -3.559 1 92.25 97 LYS A N 1
ATOM 759 C CA . LYS A 1 97 ? -15.609 15.602 -3.756 1 92.25 97 LYS A CA 1
ATOM 760 C C . LYS A 1 97 ? -15.117 16.016 -5.137 1 92.25 97 LYS A C 1
ATOM 762 O O . LYS A 1 97 ? -15.125 17.203 -5.473 1 92.25 97 LYS A O 1
ATOM 767 N N . ASP A 1 98 ? -14.742 15.039 -5.93 1 88.69 98 ASP A N 1
ATOM 768 C CA . ASP A 1 98 ? -14.188 15.289 -7.254 1 88.69 98 ASP A CA 1
ATOM 769 C C . ASP A 1 98 ? -13.117 16.375 -7.207 1 88.69 98 ASP A C 1
ATOM 771 O O . ASP A 1 98 ? -13.18 17.344 -7.961 1 88.69 98 ASP A O 1
ATOM 775 N N . ASP A 1 99 ? -12.242 16.234 -6.207 1 91 99 ASP A N 1
ATOM 776 C CA . ASP A 1 99 ? -11.164 17.188 -5.969 1 91 99 ASP A CA 1
ATOM 777 C C . ASP A 1 99 ? -9.82 16.484 -5.812 1 91 99 ASP A C 1
ATOM 779 O O . ASP A 1 99 ? -9.453 16.078 -4.703 1 91 99 ASP A O 1
ATOM 783 N N . SER A 1 100 ? -9.07 16.469 -6.863 1 83.94 100 SER A N 1
ATOM 784 C CA . SER A 1 100 ? -7.781 15.781 -6.848 1 83.94 100 SER A CA 1
ATOM 785 C C . SER A 1 100 ? -6.754 16.547 -6.023 1 83.94 100 SER A C 1
ATOM 787 O O . SER A 1 100 ? -5.707 16 -5.664 1 83.94 100 SER A O 1
ATOM 789 N N . ASN A 1 101 ? -7.031 17.766 -5.711 1 89.06 101 ASN A N 1
ATOM 790 C CA . ASN A 1 101 ? -6.129 18.594 -4.918 1 89.06 101 ASN A CA 1
ATOM 791 C C . ASN A 1 101 ? -6.605 18.719 -3.475 1 89.06 101 ASN A C 1
ATOM 793 O O . ASN A 1 101 ? -6.297 19.703 -2.799 1 89.06 101 ASN A O 1
ATOM 797 N N . TYR A 1 102 ? -7.457 17.719 -3.102 1 92.44 102 TYR A N 1
ATOM 798 C CA . TYR A 1 102 ? -7.875 17.688 -1.706 1 92.44 102 TYR A CA 1
ATOM 799 C C . TYR A 1 102 ? -6.68 17.844 -0.774 1 92.44 102 TYR A C 1
ATOM 801 O O . TYR A 1 102 ? -5.629 17.25 -0.989 1 92.44 102 TYR A O 1
ATOM 809 N N . LEU A 1 103 ? -6.816 18.625 0.229 1 95.25 103 LEU A N 1
ATOM 810 C CA . LEU A 1 103 ? -5.691 19 1.081 1 95.25 103 LEU A CA 1
ATOM 811 C C . LEU A 1 103 ? -5.5 17.969 2.197 1 95.25 103 LEU A C 1
ATOM 813 O O . LEU A 1 103 ? -6.473 17.547 2.82 1 95.25 103 LEU A O 1
ATOM 817 N N . VAL A 1 104 ? -4.32 17.641 2.406 1 95.25 104 VAL A N 1
ATOM 818 C CA . VAL A 1 104 ? -3.908 16.703 3.439 1 95.25 104 VAL A CA 1
ATOM 819 C C . VAL A 1 104 ? -3.129 17.438 4.531 1 95.25 104 VAL A C 1
ATOM 821 O O . VAL A 1 104 ? -2.221 18.219 4.234 1 95.25 104 VAL A O 1
ATOM 824 N N . ARG A 1 105 ? -3.504 17.172 5.738 1 96 105 ARG A N 1
ATOM 825 C CA . ARG A 1 105 ? -2.744 17.719 6.855 1 96 105 ARG A CA 1
ATOM 826 C C . ARG A 1 105 ? -1.428 16.969 7.039 1 96 105 ARG A C 1
ATOM 828 O O . ARG A 1 105 ? -1.423 15.758 7.258 1 96 105 ARG A O 1
ATOM 835 N N . CYS A 1 106 ? -0.302 17.781 7.035 1 95.56 106 CYS A N 1
ATOM 836 C CA . CYS A 1 106 ? 1.009 17.141 7.043 1 95.56 106 CYS A CA 1
ATOM 837 C C . CYS A 1 106 ? 1.939 17.812 8.047 1 95.56 106 CYS A C 1
ATOM 839 O O . CYS A 1 106 ? 1.832 19.016 8.289 1 95.56 106 CYS A O 1
ATOM 841 N N . LYS A 1 107 ? 2.758 17 8.633 1 95.69 107 LYS A N 1
ATOM 842 C CA . LYS A 1 107 ? 3.953 17.469 9.328 1 95.69 107 LYS A CA 1
ATOM 843 C C . LYS A 1 107 ? 5.188 17.344 8.445 1 95.69 107 LYS A C 1
ATOM 845 O O . LYS A 1 107 ? 5.629 16.234 8.133 1 95.69 107 LYS A O 1
ATOM 850 N N . LEU A 1 108 ? 5.758 18.469 8.039 1 94 108 LEU A N 1
ATOM 851 C CA . LEU A 1 108 ? 6.871 18.453 7.102 1 94 108 LEU A CA 1
ATOM 852 C C . LEU A 1 108 ? 8.188 18.203 7.824 1 94 108 LEU A C 1
ATOM 854 O O . LEU A 1 108 ? 8.469 18.844 8.844 1 94 108 LEU A O 1
ATOM 858 N N . ILE A 1 109 ? 8.922 17.312 7.336 1 92.88 109 ILE A N 1
ATOM 859 C CA . ILE A 1 109 ? 10.25 16.953 7.836 1 92.88 109 ILE A CA 1
ATOM 860 C C . ILE A 1 109 ? 11.297 17.203 6.75 1 92.88 109 ILE A C 1
ATOM 862 O O . ILE A 1 109 ? 11.375 16.469 5.773 1 92.88 109 ILE A O 1
ATOM 866 N N . PRO A 1 110 ? 12.047 18.234 6.906 1 93 110 PRO A N 1
ATOM 867 C CA . PRO A 1 110 ? 13.078 18.5 5.902 1 93 110 PRO A CA 1
ATOM 868 C C . PRO A 1 110 ? 14.109 17.375 5.809 1 93 110 PRO A C 1
ATOM 870 O O . PRO A 1 110 ? 14.516 16.812 6.828 1 93 110 PRO A O 1
ATOM 873 N N . ALA A 1 111 ? 14.469 17.031 4.582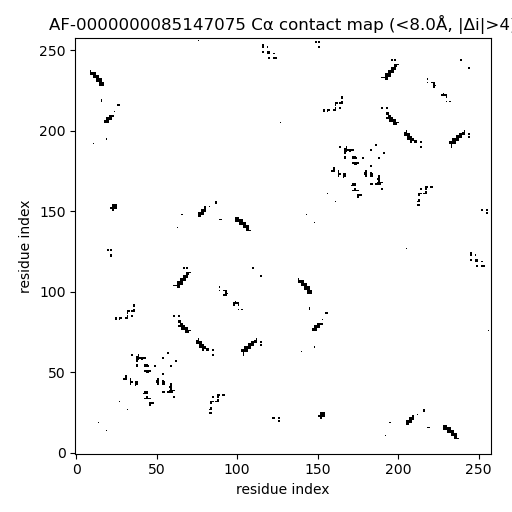 1 91.44 111 ALA A N 1
ATOM 874 C CA . ALA A 1 111 ? 15.469 16 4.336 1 91.44 111 ALA A CA 1
ATOM 875 C C . ALA A 1 111 ? 16.266 16.297 3.061 1 91.44 111 ALA A C 1
ATOM 877 O O . ALA A 1 111 ? 15.781 17.016 2.18 1 91.44 111 ALA A O 1
ATOM 878 N N . THR A 1 112 ? 17.5 15.781 3.037 1 91.06 112 THR A N 1
ATOM 879 C CA . THR A 1 112 ? 18.281 15.805 1.804 1 91.06 112 THR A CA 1
ATOM 880 C C . THR A 1 112 ? 17.922 14.617 0.917 1 91.06 112 THR A C 1
ATOM 882 O O . THR A 1 112 ? 17.297 13.656 1.374 1 91.06 112 THR A O 1
ATOM 885 N N . GLU A 1 113 ? 18.344 14.695 -0.383 1 83.5 113 GLU A N 1
ATOM 886 C CA . GLU A 1 113 ? 18.156 13.578 -1.297 1 83.5 113 GLU A CA 1
ATOM 887 C C . GLU A 1 113 ? 18.859 12.32 -0.775 1 83.5 113 GLU A C 1
ATOM 889 O O . GLU A 1 113 ? 18.328 11.219 -0.879 1 83.5 113 GLU A O 1
ATOM 894 N N . ARG A 1 114 ? 20.031 12.539 -0.253 1 84.25 114 ARG A N 1
ATOM 895 C CA . ARG A 1 114 ? 20.797 11.43 0.306 1 84.25 114 ARG A CA 1
ATOM 896 C C . ARG A 1 114 ? 20.047 10.766 1.457 1 84.25 114 ARG A C 1
ATOM 898 O O . ARG A 1 114 ? 19.969 9.539 1.53 1 84.25 114 ARG A O 1
ATOM 905 N N . GLN A 1 115 ? 19.547 11.516 2.354 1 85 115 GLN A N 1
ATOM 906 C CA . GLN A 1 115 ? 18.781 10.992 3.48 1 85 115 GLN A CA 1
ATOM 907 C C . GLN A 1 115 ? 17.547 10.211 3 1 85 115 GLN A C 1
ATOM 909 O O . GLN A 1 115 ? 17.234 9.156 3.553 1 85 115 GLN A O 1
ATOM 914 N N . LEU A 1 116 ? 16.859 10.711 2 1 82.94 116 LEU A N 1
ATOM 915 C CA . LEU A 1 116 ? 15.703 10.031 1.429 1 82.94 116 LEU A CA 1
ATOM 916 C C . LEU A 1 116 ? 16.094 8.656 0.889 1 82.94 116 LEU A C 1
ATOM 918 O O . LEU A 1 116 ? 15.422 7.664 1.179 1 82.94 116 LEU A O 1
ATOM 922 N N . LYS A 1 117 ? 17.203 8.57 0.182 1 76.69 117 LYS A N 1
ATOM 923 C CA . LYS A 1 117 ? 17.703 7.324 -0.392 1 76.69 117 LYS A CA 1
ATOM 924 C C . LYS A 1 117 ? 18.047 6.316 0.7 1 76.69 117 LYS A C 1
ATOM 926 O O . LYS A 1 117 ? 17.719 5.133 0.585 1 76.69 117 LYS A O 1
ATOM 931 N N . MET A 1 118 ? 18.641 6.785 1.748 1 78.31 118 MET A N 1
ATOM 932 C CA . MET A 1 118 ? 19.016 5.914 2.859 1 78.31 118 MET A CA 1
ATOM 933 C C . MET A 1 118 ? 17.766 5.395 3.578 1 78.31 118 MET A C 1
ATOM 935 O O . MET A 1 118 ? 17.734 4.234 3.994 1 78.31 118 MET A O 1
ATOM 939 N N . TYR A 1 119 ? 16.891 6.277 3.68 1 77.38 119 TYR A N 1
ATOM 940 C CA . TYR A 1 119 ? 15.664 5.902 4.367 1 77.38 119 TYR A CA 1
ATOM 941 C C . TYR A 1 119 ? 14.945 4.773 3.631 1 77.38 119 TYR A C 1
ATOM 943 O O . TYR A 1 119 ? 14.539 3.787 4.246 1 77.38 119 TYR A O 1
ATOM 951 N N . VAL A 1 120 ? 14.805 4.824 2.369 1 74.56 120 VAL A N 1
ATOM 952 C CA . VAL A 1 120 ? 14.102 3.844 1.557 1 74.56 120 VAL A CA 1
ATOM 953 C C . VAL A 1 120 ? 14.93 2.562 1.457 1 74.56 120 VAL A C 1
ATOM 955 O O . VAL A 1 120 ? 14.391 1.46 1.599 1 74.56 120 VAL A O 1
ATOM 958 N N . GLY A 1 121 ? 16.234 2.742 1.276 1 68.81 121 GLY A N 1
ATOM 959 C CA . GLY A 1 121 ? 17.125 1.596 1.264 1 68.81 121 GLY A CA 1
ATOM 960 C C . GLY A 1 121 ? 17.125 0.828 2.572 1 68.81 121 GLY A C 1
ATOM 961 O O . GLY A 1 121 ? 17.078 -0.404 2.574 1 68.81 121 GLY A O 1
ATOM 962 N N . GLY A 1 122 ? 17.219 1.533 3.678 1 67.81 122 GLY A N 1
ATOM 963 C CA . GLY A 1 122 ? 17.203 0.92 4.996 1 67.81 122 GLY A CA 1
ATOM 964 C C . GLY A 1 122 ? 15.938 0.122 5.258 1 67.81 122 GLY A C 1
ATOM 965 O O . GLY A 1 122 ? 15.984 -0.927 5.906 1 67.81 122 GLY A O 1
ATOM 966 N N . SER A 1 123 ? 14.898 0.595 4.832 1 64.12 123 SER A N 1
ATOM 967 C CA . SER A 1 123 ? 13.625 -0.097 5.004 1 64.12 123 SER A CA 1
ATOM 968 C C . SER A 1 123 ? 13.648 -1.463 4.328 1 64.12 123 SER A C 1
ATOM 970 O O . SER A 1 123 ? 13.039 -2.414 4.82 1 64.12 123 SER A O 1
ATOM 972 N N . ILE A 1 124 ? 14.438 -1.689 3.391 1 59.75 124 ILE A N 1
ATOM 973 C CA . ILE A 1 124 ? 14.562 -2.955 2.674 1 59.75 124 ILE A CA 1
ATOM 974 C C . ILE A 1 124 ? 15.422 -3.924 3.482 1 59.75 124 ILE A C 1
ATOM 976 O O . ILE A 1 124 ? 15.109 -5.117 3.566 1 59.75 124 ILE A O 1
ATOM 980 N N . ASP A 1 125 ? 16.469 -3.41 4.027 1 62.03 125 ASP A N 1
ATOM 981 C CA . ASP A 1 125 ? 17.359 -4.258 4.805 1 62.03 125 ASP A CA 1
ATOM 982 C C . ASP A 1 125 ? 16.625 -4.902 5.977 1 62.03 125 ASP A C 1
ATOM 984 O O . ASP A 1 125 ? 16.938 -6.035 6.363 1 62.03 125 ASP A O 1
ATOM 988 N N . ASN A 1 126 ? 15.711 -4.316 6.539 1 59.84 126 ASN A N 1
ATOM 989 C CA . ASN A 1 126 ? 14.969 -4.82 7.691 1 59.84 126 ASN A CA 1
ATOM 990 C C . ASN A 1 126 ? 14 -5.926 7.289 1 59.84 126 ASN A C 1
ATOM 992 O O . ASN A 1 126 ? 13.445 -6.617 8.148 1 59.84 126 ASN A O 1
ATOM 996 N N . MET A 1 127 ? 13.906 -6.109 6.066 1 55.22 127 MET A N 1
ATOM 997 C CA . MET A 1 127 ? 12.977 -7.121 5.574 1 55.22 127 MET A CA 1
ATOM 998 C C . MET A 1 127 ? 13.547 -8.523 5.758 1 55.22 127 MET A C 1
ATOM 1000 O O . MET A 1 127 ? 12.805 -9.508 5.734 1 55.22 127 MET A O 1
ATOM 1004 N N . PHE A 1 128 ? 14.875 -8.641 5.895 1 53.31 128 PHE A N 1
ATOM 1005 C CA . PHE A 1 128 ? 15.516 -9.945 6.023 1 53.31 128 PHE A CA 1
ATOM 1006 C C . PHE A 1 128 ? 15.695 -10.32 7.492 1 53.31 128 PHE A C 1
ATOM 1008 O O . PHE A 1 128 ? 16.266 -11.367 7.805 1 53.31 128 PHE A O 1
ATOM 1015 N N . ASN A 1 129 ? 15.289 -9.461 8.445 1 50.47 129 ASN A N 1
ATOM 1016 C CA . ASN A 1 129 ? 15.398 -9.781 9.867 1 50.47 129 ASN A CA 1
ATOM 1017 C C . ASN A 1 129 ? 14.062 -10.234 10.445 1 50.47 129 ASN A C 1
ATOM 1019 O O . ASN A 1 129 ? 13.008 -9.711 10.062 1 50.47 129 ASN A O 1
ATOM 1023 N N . MET B 1 1 ? 25 35.094 26.406 1 25.95 1 MET B N 1
ATOM 1024 C CA . MET B 1 1 ? 25.125 34.5 25.078 1 25.95 1 MET B CA 1
ATOM 1025 C C . MET B 1 1 ? 24.078 33.406 24.859 1 25.95 1 MET B C 1
ATOM 1027 O O . MET B 1 1 ? 24.156 32.344 25.453 1 25.95 1 MET B O 1
ATOM 1031 N N . SER B 1 2 ? 22.688 33.656 24.797 1 26.83 2 SER B N 1
ATOM 1032 C CA . SER B 1 2 ? 21.438 32.938 25.031 1 26.83 2 SER B CA 1
ATOM 1033 C C . SER B 1 2 ? 21.203 31.875 23.969 1 26.83 2 SER B C 1
ATOM 1035 O O . SER B 1 2 ? 21.422 32.125 22.781 1 26.83 2 SER B O 1
ATOM 1037 N N . SER B 1 3 ? 21.531 30.547 24.25 1 29.45 3 SER B N 1
ATOM 1038 C CA . SER B 1 3 ? 21.406 29.359 23.406 1 29.45 3 SER B CA 1
ATOM 1039 C C . SER B 1 3 ? 20.078 29.328 22.672 1 29.45 3 SER B C 1
ATOM 1041 O O . SER B 1 3 ? 19.016 29.359 23.312 1 29.45 3 SER B O 1
ATOM 1043 N N . ILE B 1 4 ? 19.844 30.047 21.531 1 32.88 4 ILE B N 1
ATOM 1044 C CA . ILE B 1 4 ? 18.703 30.234 20.656 1 32.88 4 ILE B CA 1
ATOM 1045 C C . ILE B 1 4 ? 18.094 28.891 20.266 1 32.88 4 ILE B C 1
ATOM 1047 O O . ILE B 1 4 ? 18.75 28.094 19.594 1 32.88 4 ILE B O 1
ATOM 1051 N N . GLN B 1 5 ? 17.5 28.047 21.156 1 32 5 GLN B N 1
ATOM 1052 C CA . GLN B 1 5 ? 16.828 26.75 21.125 1 32 5 GLN B CA 1
ATOM 1053 C C . GLN B 1 5 ? 15.961 26.609 19.875 1 32 5 GLN B C 1
ATOM 1055 O O . GLN B 1 5 ? 15.18 27.5 19.547 1 32 5 GLN B O 1
ATOM 1060 N N . THR B 1 6 ? 16.469 26.016 18.719 1 33 6 THR B N 1
ATOM 1061 C CA . THR B 1 6 ? 15.953 25.656 17.406 1 33 6 THR B CA 1
ATOM 1062 C C . THR B 1 6 ? 14.523 25.141 17.5 1 33 6 THR B C 1
ATOM 1064 O O . THR B 1 6 ? 14.297 24 17.922 1 33 6 THR B O 1
ATOM 1067 N N . HIS B 1 7 ? 13.555 25.641 18.172 1 35.78 7 HIS B N 1
ATOM 1068 C CA . HIS B 1 7 ? 12.117 25.406 18.219 1 35.78 7 HIS B CA 1
ATOM 1069 C C . HIS B 1 7 ? 11.555 25.109 16.828 1 35.78 7 HIS B C 1
ATOM 1071 O O . HIS B 1 7 ? 11.008 26.016 16.188 1 35.78 7 HIS B O 1
ATOM 1077 N N . ASN B 1 8 ? 12.383 24.703 15.867 1 39.94 8 ASN B N 1
ATOM 1078 C CA . ASN B 1 8 ? 11.852 24.453 14.531 1 39.94 8 ASN B CA 1
ATOM 1079 C C . ASN B 1 8 ? 10.523 23.719 14.586 1 39.94 8 ASN B C 1
ATOM 1081 O O . ASN B 1 8 ? 10.5 22.484 14.734 1 39.94 8 ASN B O 1
ATOM 1085 N N . LEU B 1 9 ? 9.523 24.047 15.367 1 46.53 9 LEU B N 1
ATOM 1086 C CA . LEU B 1 9 ? 8.148 23.625 15.617 1 46.53 9 LEU B CA 1
ATOM 1087 C C . LEU B 1 9 ? 7.531 23 14.367 1 46.53 9 LEU B C 1
ATOM 1089 O O . LEU B 1 9 ? 7.555 23.609 13.297 1 46.53 9 LEU B O 1
ATOM 1093 N N . GLN B 1 10 ? 7.492 21.656 14.25 1 57.81 10 GLN B N 1
ATOM 1094 C CA . GLN B 1 10 ? 6.93 20.797 13.219 1 57.81 10 GLN B CA 1
ATOM 1095 C C . GLN B 1 10 ? 5.609 21.359 12.688 1 57.81 10 GLN B C 1
ATOM 1097 O O . GLN B 1 10 ? 4.617 21.406 13.414 1 57.81 10 GLN B O 1
ATOM 1102 N N . ARG B 1 11 ? 5.68 22.422 11.758 1 76.44 11 ARG B N 1
ATOM 1103 C CA . ARG B 1 11 ? 4.629 23.172 11.086 1 76.44 11 ARG B CA 1
ATOM 1104 C C . ARG B 1 11 ? 3.662 22.234 10.359 1 76.44 11 ARG B C 1
ATOM 1106 O O . ARG B 1 11 ? 4.086 21.375 9.594 1 76.44 11 ARG B O 1
ATOM 1113 N N . ILE B 1 12 ? 2.467 22.047 10.922 1 88.25 12 ILE B N 1
ATOM 1114 C CA . ILE B 1 12 ? 1.406 21.359 10.195 1 88.25 12 ILE B CA 1
ATOM 1115 C C . ILE B 1 12 ? 1.001 22.188 8.969 1 88.25 12 ILE B C 1
ATOM 1117 O O . ILE B 1 12 ? 0.735 23.391 9.086 1 88.25 12 ILE B O 1
ATOM 1121 N N . THR B 1 13 ? 1.239 21.734 7.855 1 92.88 13 THR B N 1
ATOM 1122 C CA . THR B 1 13 ? 0.91 22.359 6.582 1 92.88 13 THR B CA 1
ATOM 1123 C C . THR B 1 13 ? -0.068 21.5 5.789 1 92.88 13 THR B C 1
ATOM 1125 O O . THR B 1 13 ? -0.109 20.281 5.965 1 92.88 13 THR B O 1
ATOM 1128 N N . GLU B 1 14 ? -0.902 22.141 5.027 1 94.25 14 GLU B N 1
ATOM 1129 C CA . GLU B 1 14 ? -1.785 21.391 4.129 1 94.25 14 GLU B CA 1
ATOM 1130 C C . GLU B 1 14 ? -1.183 21.281 2.732 1 94.25 14 GLU B C 1
ATOM 1132 O O . GLU B 1 14 ? -0.781 22.297 2.143 1 94.25 14 GLU B O 1
ATOM 1137 N N . ILE B 1 15 ? -1.017 20.062 2.281 1 93.31 15 ILE B N 1
ATOM 1138 C CA . ILE B 1 15 ? -0.426 19.781 0.977 1 93.31 15 ILE B CA 1
ATOM 1139 C C . ILE B 1 15 ? -1.458 19.109 0.078 1 93.31 15 ILE B C 1
ATOM 1141 O O . ILE B 1 15 ? -2.174 18.203 0.515 1 93.31 15 ILE B O 1
ATOM 1145 N N . PRO B 1 16 ? -1.564 19.594 -1.237 1 92.38 16 PRO B N 1
ATOM 1146 C CA . PRO B 1 16 ? -2.449 18.859 -2.152 1 92.38 16 PRO B CA 1
ATOM 1147 C C . PRO B 1 16 ? -2.104 17.375 -2.256 1 92.38 16 PRO B C 1
ATOM 1149 O O . PRO B 1 16 ? -0.927 17.016 -2.363 1 92.38 16 PRO B O 1
ATOM 1152 N N . LEU B 1 17 ? -3.186 16.562 -2.117 1 91.44 17 LEU B N 1
ATOM 1153 C CA . LEU B 1 17 ? -3.051 15.117 -2.178 1 91.44 17 LEU B CA 1
ATOM 1154 C C . LEU B 1 17 ? -2.26 14.695 -3.412 1 91.44 17 LEU B C 1
ATOM 1156 O O . LEU B 1 17 ? -1.409 13.805 -3.334 1 91.44 17 LEU B O 1
ATOM 1160 N N . SER B 1 18 ? -2.369 15.414 -4.527 1 84.94 18 SER B N 1
ATOM 1161 C CA . SER B 1 18 ? -1.762 15.078 -5.812 1 84.94 18 SER B CA 1
ATOM 1162 C C . SER B 1 18 ? -0.261 15.352 -5.797 1 84.94 18 SER B C 1
ATOM 1164 O O . SER B 1 18 ? 0.47 14.867 -6.664 1 84.94 18 SER B O 1
ATOM 1166 N N . GLN B 1 19 ? 0.282 16.062 -4.816 1 87.88 19 GLN B N 1
ATOM 1167 C CA . GLN B 1 19 ? 1.692 16.438 -4.777 1 87.88 19 GLN B CA 1
ATOM 1168 C C . GLN B 1 19 ? 2.49 15.484 -3.891 1 87.88 19 GLN B C 1
ATOM 1170 O O . GLN B 1 19 ? 3.723 15.484 -3.916 1 87.88 19 GLN B O 1
ATOM 1175 N N . ILE B 1 20 ? 1.771 14.766 -3.104 1 87.62 20 ILE B N 1
ATOM 1176 C CA . ILE B 1 20 ? 2.461 13.906 -2.152 1 87.62 20 ILE B CA 1
ATOM 1177 C C . ILE B 1 20 ? 2.775 12.562 -2.807 1 87.62 20 ILE B C 1
ATOM 1179 O O . ILE B 1 20 ? 1.867 11.844 -3.232 1 87.62 20 ILE B O 1
ATOM 1183 N N . ARG B 1 21 ? 4.062 12.32 -2.961 1 83.31 21 ARG B N 1
ATOM 1184 C CA . ARG B 1 21 ? 4.531 11.047 -3.488 1 83.31 21 ARG B CA 1
ATOM 1185 C C . ARG B 1 21 ? 4.562 9.984 -2.396 1 83.31 21 ARG B C 1
ATOM 1187 O O . ARG B 1 21 ? 5.078 10.219 -1.303 1 83.31 21 ARG B O 1
ATOM 1194 N N . ARG B 1 22 ? 3.936 8.82 -2.65 1 77.81 22 ARG B N 1
ATOM 1195 C CA . ARG B 1 22 ? 3.867 7.703 -1.72 1 77.81 22 ARG B CA 1
ATOM 1196 C C . ARG B 1 22 ? 4.547 6.465 -2.299 1 77.81 22 ARG B C 1
ATOM 1198 O O . ARG B 1 22 ? 3.885 5.605 -2.885 1 77.81 22 ARG B O 1
ATOM 1205 N N . PRO B 1 23 ? 5.859 6.531 -2.162 1 68.31 23 PRO B N 1
ATOM 1206 C CA . PRO B 1 23 ? 6.602 5.441 -2.803 1 68.31 23 PRO B CA 1
ATOM 1207 C C . PRO B 1 23 ? 6.094 4.059 -2.389 1 68.31 23 PRO B C 1
ATOM 1209 O O . PRO B 1 23 ? 6.242 3.094 -3.141 1 68.31 23 PRO B O 1
ATOM 1212 N N . ILE B 1 24 ? 5.57 3.865 -1.236 1 58.62 24 ILE B N 1
ATOM 1213 C CA . ILE B 1 24 ? 5.078 2.59 -0.727 1 58.62 24 ILE B CA 1
ATOM 1214 C C . ILE B 1 24 ? 3.553 2.58 -0.738 1 58.62 24 ILE B C 1
ATOM 1216 O O . ILE B 1 24 ? 2.916 3.078 0.194 1 58.62 24 ILE B O 1
ATOM 1220 N N . MET B 1 25 ? 2.84 3.219 -1.837 1 54.44 25 MET B N 1
ATOM 1221 C CA . MET B 1 25 ? 1.4 3.441 -1.738 1 54.44 25 MET B CA 1
ATOM 1222 C 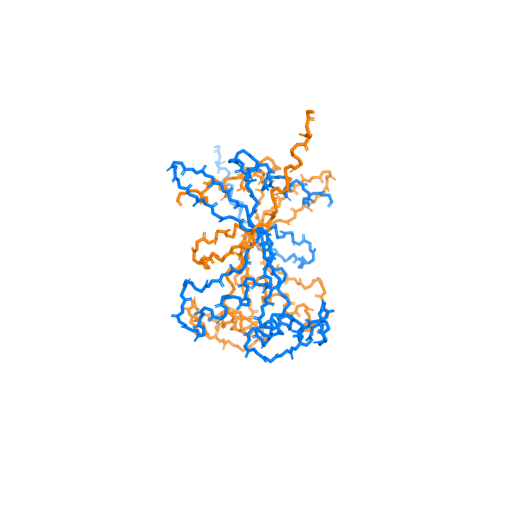C . MET B 1 25 ? 0.63 2.367 -2.498 1 54.44 25 MET B C 1
ATOM 1224 O O . MET B 1 25 ? 0.888 2.129 -3.678 1 54.44 25 MET B O 1
ATOM 1228 N N . PRO B 1 26 ? -0.099 1.51 -1.918 1 52.78 26 PRO B N 1
ATOM 1229 C CA . PRO B 1 26 ? -1.033 0.867 -2.844 1 52.78 26 PRO B CA 1
ATOM 1230 C C . PRO B 1 26 ? -2.232 1.751 -3.182 1 52.78 26 PRO B C 1
ATOM 1232 O O . PRO B 1 26 ? -2.771 2.428 -2.303 1 52.78 26 PRO B O 1
ATOM 1235 N N . VAL B 1 27 ? -2.195 2.697 -4.328 1 55.81 27 VAL B N 1
ATOM 1236 C CA . VAL B 1 27 ? -3.469 3.234 -4.793 1 55.81 27 VAL B CA 1
ATOM 1237 C C . VAL B 1 27 ? -4.484 2.102 -4.945 1 55.81 27 VAL B C 1
ATOM 1239 O O . VAL B 1 27 ? -4.2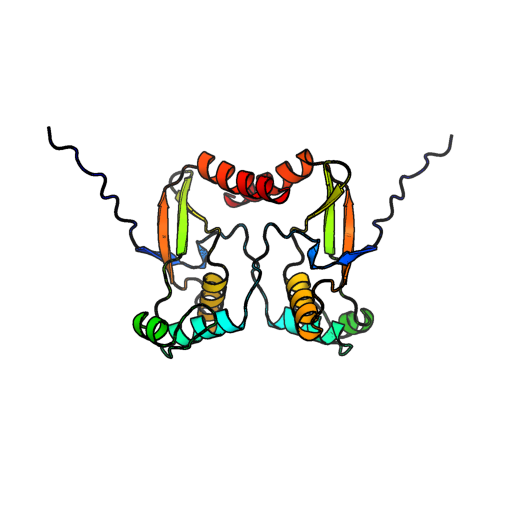73 1.172 -5.727 1 55.81 27 VAL B O 1
ATOM 1242 N N . LEU B 1 28 ? -5.383 1.888 -3.941 1 66.31 28 LEU B N 1
ATOM 1243 C CA . LEU B 1 28 ? -6.285 0.741 -3.939 1 66.31 28 LEU B CA 1
ATOM 1244 C C . LEU B 1 28 ? -7.617 1.096 -4.594 1 66.31 28 LEU B C 1
ATOM 1246 O O . LEU B 1 28 ? -8.195 2.148 -4.312 1 66.31 28 LEU B O 1
ATOM 1250 N N . ASP B 1 29 ? -8.062 0.5 -5.727 1 74.25 29 ASP B N 1
ATOM 1251 C CA . ASP B 1 29 ? -9.367 0.472 -6.371 1 74.25 29 ASP B CA 1
ATOM 1252 C C . ASP B 1 29 ? -10.266 -0.597 -5.746 1 74.25 29 ASP B C 1
ATOM 1254 O O . ASP B 1 29 ? -10.148 -1.779 -6.074 1 74.25 29 ASP B O 1
ATOM 1258 N N . THR B 1 30 ? -11.195 -0.127 -4.93 1 75.44 30 THR B N 1
ATOM 1259 C CA . THR B 1 30 ? -12 -1.06 -4.152 1 75.44 30 THR B CA 1
ATOM 1260 C C . THR B 1 30 ? -12.914 -1.881 -5.062 1 75.44 30 THR B C 1
ATOM 1262 O O . THR B 1 30 ? -13.18 -3.051 -4.785 1 75.44 30 THR B O 1
ATOM 1265 N N . GLN B 1 31 ? -13.438 -1.277 -6.117 1 79.75 31 GLN B N 1
ATOM 1266 C CA . GLN B 1 31 ? -14.289 -2.023 -7.039 1 79.75 31 GLN B CA 1
ATOM 1267 C C . GLN B 1 31 ? -13.516 -3.166 -7.695 1 79.75 31 GLN B C 1
ATOM 1269 O O . GLN B 1 31 ? -14.039 -4.27 -7.844 1 79.75 31 GLN B O 1
ATOM 1274 N N . LYS B 1 32 ? -12.398 -2.859 -8.125 1 86.88 32 LYS B N 1
ATOM 1275 C CA . LYS B 1 32 ? -11.547 -3.887 -8.719 1 86.88 32 LYS B CA 1
ATOM 1276 C C . LYS B 1 32 ? -11.266 -5.012 -7.73 1 86.88 32 LYS B C 1
ATOM 1278 O O . LYS B 1 32 ? -11.352 -6.191 -8.078 1 86.88 32 LYS B O 1
ATOM 1283 N N . ILE B 1 33 ? -11.023 -4.648 -6.473 1 88.19 33 ILE B N 1
ATOM 1284 C CA . ILE B 1 33 ? -10.758 -5.633 -5.43 1 88.19 33 ILE B CA 1
ATOM 1285 C C . ILE B 1 33 ? -12.008 -6.477 -5.188 1 88.19 33 ILE B C 1
ATOM 1287 O O . ILE B 1 33 ? -11.93 -7.703 -5.082 1 88.19 33 ILE B O 1
ATOM 1291 N N . ASP B 1 34 ? -13.141 -5.859 -5.141 1 88.06 34 ASP B N 1
ATOM 1292 C CA . ASP B 1 34 ? -14.398 -6.574 -4.953 1 88.06 34 ASP B CA 1
ATOM 1293 C C . ASP B 1 34 ? -14.625 -7.586 -6.078 1 88.06 34 ASP B C 1
ATOM 1295 O O . ASP B 1 34 ? -15.07 -8.711 -5.828 1 88.06 34 ASP B O 1
ATOM 1299 N N . ALA B 1 35 ? -14.344 -7.18 -7.246 1 94.19 35 ALA B N 1
ATOM 1300 C CA . ALA B 1 35 ? -14.5 -8.07 -8.398 1 94.19 35 ALA B CA 1
ATOM 1301 C C . ALA B 1 35 ? -13.57 -9.273 -8.281 1 94.19 35 ALA B C 1
ATOM 1303 O O . ALA B 1 35 ? -13.969 -10.406 -8.57 1 94.19 35 ALA B O 1
ATOM 1304 N N . MET B 1 36 ? -12.375 -9.086 -7.871 1 94.81 36 MET B N 1
ATOM 1305 C CA . MET B 1 36 ? -11.406 -10.164 -7.691 1 94.81 36 MET B CA 1
ATOM 1306 C C . MET B 1 36 ? -11.883 -11.148 -6.625 1 94.81 36 MET B C 1
ATOM 1308 O O . MET B 1 36 ? -11.828 -12.359 -6.828 1 94.81 36 MET B O 1
ATOM 1312 N N . VAL B 1 37 ? -12.375 -10.617 -5.527 1 94.81 37 VAL B N 1
ATOM 1313 C CA . VAL B 1 37 ? -12.859 -11.469 -4.441 1 94.81 37 VAL B CA 1
ATOM 1314 C C . VAL B 1 37 ? -14.055 -12.289 -4.918 1 94.81 37 VAL B C 1
ATOM 1316 O O . VAL B 1 37 ? -14.133 -13.492 -4.664 1 94.81 37 VAL B O 1
ATOM 1319 N N . SER B 1 38 ? -14.945 -11.664 -5.57 1 96.56 38 SER B N 1
ATOM 1320 C CA . SER B 1 38 ? -16.109 -12.352 -6.113 1 96.56 38 SER B CA 1
ATOM 1321 C C . SER B 1 38 ? -15.703 -13.492 -7.039 1 96.56 38 SER B C 1
ATOM 1323 O O . SER B 1 38 ? -16.203 -14.609 -6.922 1 96.56 38 SER B O 1
ATOM 1325 N N . THR B 1 39 ? -14.781 -13.219 -7.934 1 96.81 39 THR B N 1
ATOM 1326 C CA . THR B 1 39 ? -14.273 -14.219 -8.859 1 96.81 39 THR B CA 1
ATOM 1327 C C . THR B 1 39 ? -13.633 -15.383 -8.109 1 96.81 39 THR B C 1
ATOM 1329 O O . THR B 1 39 ? -13.891 -16.547 -8.414 1 96.81 39 THR B O 1
ATOM 1332 N N . MET B 1 40 ? -12.859 -15.109 -7.133 1 96.62 40 MET B N 1
ATOM 1333 C CA . MET B 1 40 ? -12.211 -16.141 -6.332 1 96.62 40 MET B CA 1
ATOM 1334 C C . MET B 1 40 ? -13.242 -17.016 -5.629 1 96.62 40 MET B C 1
ATOM 1336 O O . MET B 1 40 ? -12.984 -18.203 -5.363 1 96.62 40 MET B O 1
ATOM 1340 N N . ASN B 1 41 ? -14.375 -16.453 -5.379 1 96.56 41 ASN B N 1
ATOM 1341 C CA . ASN B 1 41 ? -15.438 -17.172 -4.691 1 96.56 41 ASN B CA 1
ATOM 1342 C C . ASN B 1 41 ? -16.359 -17.891 -5.68 1 96.56 41 ASN B C 1
ATOM 1344 O O . ASN B 1 41 ? -17.406 -18.406 -5.297 1 96.56 41 ASN B O 1
ATOM 1348 N N . GLY B 1 42 ? -16.016 -17.812 -6.891 1 96.25 42 GLY B N 1
ATOM 1349 C CA . GLY B 1 42 ? -16.719 -18.609 -7.891 1 96.25 42 GLY B CA 1
ATOM 1350 C C . GLY B 1 42 ? -17.781 -17.812 -8.633 1 96.25 42 GLY B C 1
ATOM 1351 O O . GLY B 1 42 ? -18.562 -18.375 -9.398 1 96.25 42 GLY B O 1
ATOM 1352 N N . ILE B 1 43 ? -17.922 -16.562 -8.375 1 97.44 43 ILE B N 1
ATOM 1353 C CA . ILE B 1 43 ? -18.875 -15.695 -9.07 1 97.44 43 ILE B CA 1
ATOM 1354 C C . ILE B 1 43 ? -18.109 -14.672 -9.898 1 97.44 43 ILE B C 1
ATOM 1356 O O . ILE B 1 43 ? -17.781 -13.586 -9.414 1 97.44 43 ILE B O 1
ATOM 1360 N N . PRO B 1 44 ? -17.922 -14.922 -11.156 1 96.62 44 PRO B N 1
ATOM 1361 C CA . PRO B 1 44 ? -17.172 -13.984 -12.008 1 96.62 44 PRO B CA 1
ATOM 1362 C C . PRO B 1 44 ? -17.812 -12.594 -12.047 1 96.62 44 PRO B C 1
ATOM 1364 O O . PRO B 1 44 ? -19.031 -12.477 -12.156 1 96.62 44 PRO B O 1
ATOM 1367 N N . MET B 1 45 ? -17 -11.617 -11.891 1 96.06 45 MET B N 1
ATOM 1368 C CA . MET B 1 45 ? -17.453 -10.227 -11.906 1 96.06 45 MET B CA 1
ATOM 1369 C C . MET B 1 45 ? -16.484 -9.344 -12.664 1 96.06 45 MET B C 1
ATOM 1371 O O . MET B 1 45 ? -15.266 -9.469 -12.508 1 96.06 45 MET B O 1
ATOM 1375 N N . ALA B 1 46 ? -17.016 -8.5 -13.492 1 93.44 46 ALA B N 1
ATOM 1376 C CA . ALA B 1 46 ? -16.188 -7.594 -14.281 1 93.44 46 ALA B CA 1
ATOM 1377 C C . ALA B 1 46 ? -15.711 -6.418 -13.43 1 93.44 46 ALA B C 1
ATOM 1379 O O . ALA B 1 46 ? -16.297 -6.105 -12.398 1 93.44 46 ALA B O 1
ATOM 1380 N N . SER B 1 47 ? -14.562 -5.852 -13.797 1 89.5 47 SER B N 1
ATOM 1381 C CA . SER B 1 47 ? -14.055 -4.582 -13.289 1 89.5 47 SER B CA 1
ATOM 1382 C C . SER B 1 47 ? -13.594 -3.672 -14.43 1 89.5 47 SER B C 1
ATOM 1384 O O . SER B 1 47 ? -13.836 -3.969 -15.602 1 89.5 47 SER B O 1
ATOM 1386 N N . LYS B 1 48 ? -13.008 -2.533 -14.055 1 84.56 48 LYS B N 1
ATOM 1387 C CA . LYS B 1 48 ? -12.531 -1.604 -15.078 1 84.56 48 LYS B CA 1
ATOM 1388 C C . LYS B 1 48 ? -11.445 -2.242 -15.938 1 84.56 48 LYS B C 1
ATOM 1390 O O . LYS B 1 48 ? -11.281 -1.878 -17.109 1 84.56 48 LYS B O 1
ATOM 1395 N N . THR B 1 49 ? -10.758 -3.225 -15.477 1 84.88 49 THR B N 1
ATOM 1396 C CA . THR B 1 49 ? -9.586 -3.744 -16.172 1 84.88 49 THR B CA 1
ATOM 1397 C C . THR B 1 49 ? -9.766 -5.227 -16.5 1 84.88 49 THR B C 1
ATOM 1399 O O . THR B 1 49 ? -8.805 -5.902 -16.891 1 84.88 49 THR B O 1
ATOM 1402 N N . CYS B 1 50 ? -10.922 -5.773 -16.234 1 91.88 50 CYS B N 1
ATOM 1403 C CA . CYS B 1 50 ? -11.188 -7.184 -16.484 1 91.88 50 CYS B CA 1
ATOM 1404 C C . CYS B 1 50 ? -12.617 -7.398 -16.969 1 91.88 50 CYS B C 1
ATOM 1406 O O . CYS B 1 50 ? -13.57 -7.09 -16.25 1 91.88 50 CYS B O 1
ATOM 1408 N N . SER B 1 51 ? -12.828 -7.992 -18.094 1 94.5 51 SER B N 1
ATOM 1409 C CA . SER B 1 51 ? -14.164 -8.281 -18.625 1 94.5 51 SER B CA 1
ATOM 1410 C C . SER B 1 51 ? -14.773 -9.492 -17.922 1 94.5 51 SER B C 1
ATOM 1412 O O . SER B 1 51 ? -14.062 -10.289 -17.312 1 94.5 51 SER B O 1
ATOM 1414 N N . LEU B 1 52 ? -16.109 -9.547 -18.078 1 96.19 52 LEU B N 1
ATOM 1415 C CA . LEU B 1 52 ? -16.797 -10.703 -17.5 1 96.19 52 LEU B CA 1
ATOM 1416 C C . LEU B 1 52 ? -16.266 -12 -18.109 1 96.19 52 LEU B C 1
ATOM 1418 O O . LEU B 1 52 ? -16.062 -12.984 -17.391 1 96.19 52 LEU B O 1
ATOM 1422 N N . GLU B 1 53 ? -16.109 -12.008 -19.406 1 96.62 53 GLU B N 1
ATOM 1423 C CA . GLU B 1 53 ? -15.586 -13.188 -20.094 1 96.62 53 GLU B CA 1
ATOM 1424 C C . GLU B 1 53 ? -14.227 -13.586 -19.531 1 96.62 53 GLU B C 1
ATOM 1426 O O . GLU B 1 53 ? -13.977 -14.773 -19.281 1 96.62 53 GLU B O 1
ATOM 1431 N N . SER B 1 54 ? -13.375 -12.672 -19.375 1 95.19 54 SER B N 1
ATOM 1432 C CA . SER B 1 54 ? -12.047 -12.938 -18.812 1 95.19 54 SER B CA 1
ATOM 1433 C C . SER B 1 54 ? -12.148 -13.492 -17.391 1 95.19 54 SER B C 1
ATOM 1435 O O . SER B 1 54 ? -11.469 -14.461 -17.062 1 95.19 54 SER B O 1
ATOM 1437 N N . ALA B 1 55 ? -13 -12.859 -16.609 1 95.81 55 ALA B N 1
ATOM 1438 C CA . ALA B 1 55 ? -13.195 -13.32 -15.242 1 95.81 55 ALA B CA 1
ATOM 1439 C C . ALA B 1 55 ? -13.703 -14.758 -15.219 1 95.81 55 ALA B C 1
ATOM 1441 O O . ALA B 1 55 ? -13.289 -15.555 -14.367 1 95.81 55 ALA B O 1
ATOM 1442 N N . GLN B 1 56 ? -14.609 -15.031 -16.125 1 96.06 56 GLN B N 1
ATOM 1443 C CA . GLN B 1 56 ? -15.156 -16.375 -16.203 1 96.06 56 GLN B CA 1
ATOM 1444 C C . GLN B 1 56 ? -14.07 -17.391 -16.547 1 96.06 56 GLN B C 1
ATOM 1446 O O . GLN B 1 56 ? -14.047 -18.5 -15.984 1 96.06 56 GLN B O 1
ATOM 1451 N N . SER B 1 57 ? -13.227 -17.016 -17.359 1 96.31 57 SER B N 1
ATOM 1452 C CA . SER B 1 57 ? -12.18 -17.922 -17.828 1 96.31 57 SER B CA 1
ATOM 1453 C C . SER B 1 57 ? -11.156 -18.188 -16.734 1 96.31 57 SER B C 1
ATOM 1455 O O . SER B 1 57 ? -10.438 -19.188 -16.781 1 96.31 57 SER B O 1
ATOM 1457 N N . MET B 1 58 ? -11.047 -17.375 -15.727 1 93.62 58 MET B N 1
ATOM 1458 C CA . MET B 1 58 ? -10.086 -17.5 -14.633 1 93.62 58 MET B CA 1
ATOM 1459 C C . MET B 1 58 ? -10.453 -18.656 -13.711 1 93.62 58 MET B C 1
ATOM 1461 O O . MET B 1 58 ? -9.617 -19.125 -12.945 1 93.62 58 MET B O 1
ATOM 1465 N N . ASP B 1 59 ? -11.711 -19.062 -13.758 1 95.19 59 ASP B N 1
ATOM 1466 C CA . ASP B 1 59 ? -12.188 -20.203 -12.977 1 95.19 59 ASP B CA 1
ATOM 1467 C C . ASP B 1 59 ? -11.781 -20.062 -11.516 1 95.19 59 ASP B C 1
ATOM 1469 O O . ASP B 1 59 ? -11.188 -20.984 -10.945 1 95.19 59 ASP B O 1
ATOM 1473 N N . GLY B 1 60 ? -11.953 -18.938 -10.984 1 95.25 60 GLY B N 1
ATOM 1474 C CA . GLY B 1 60 ? -11.758 -18.688 -9.57 1 95.25 60 GLY B CA 1
ATOM 1475 C C . GLY B 1 60 ? -10.305 -18.438 -9.203 1 95.25 60 GLY B C 1
ATOM 1476 O O . GLY B 1 60 ? -9.961 -18.359 -8.023 1 95.25 60 GLY B O 1
ATOM 1477 N N . LYS B 1 61 ? -9.5 -18.312 -10.148 1 95.75 61 LYS B N 1
ATOM 1478 C CA . LYS B 1 61 ? -8.078 -18.109 -9.891 1 95.75 61 LYS B CA 1
ATOM 1479 C C . LYS B 1 61 ? -7.602 -16.766 -10.438 1 95.75 61 LYS B C 1
ATOM 1481 O O . LYS B 1 61 ? -7.832 -16.453 -11.602 1 95.75 61 LYS B O 1
ATOM 1486 N N . LEU B 1 62 ? -6.949 -16.062 -9.641 1 96.38 62 LEU B N 1
ATOM 1487 C CA . LEU B 1 62 ? -6.379 -14.805 -10.125 1 96.38 62 LEU B CA 1
ATOM 1488 C C . LEU B 1 62 ? -5.066 -15.055 -10.859 1 96.38 62 LEU B C 1
ATOM 1490 O O . LEU B 1 62 ? -4.379 -16.047 -10.594 1 96.38 62 LEU B O 1
ATOM 1494 N N . PRO B 1 63 ? -4.715 -14.055 -11.781 1 95.06 63 PRO B N 1
ATOM 1495 C CA . PRO B 1 63 ? -3.381 -14.156 -12.375 1 95.06 63 PRO B CA 1
ATOM 1496 C C . PRO B 1 63 ? -2.268 -14.203 -11.328 1 95.06 63 PRO B C 1
ATOM 1498 O O . PRO B 1 63 ? -2.359 -13.531 -10.297 1 95.06 63 PRO B O 1
ATOM 1501 N N . PRO B 1 64 ? -1.28 -14.992 -11.641 1 96.12 64 PRO B N 1
ATOM 1502 C CA . PRO B 1 64 ? -0.195 -15.094 -10.664 1 96.12 64 PRO B CA 1
ATOM 1503 C C . PRO B 1 64 ? 0.515 -13.766 -10.422 1 96.12 64 PRO B C 1
ATOM 1505 O O . PRO B 1 64 ? 0.599 -12.93 -11.328 1 96.12 64 PRO B O 1
ATOM 1508 N N . ILE B 1 65 ? 0.995 -13.625 -9.25 1 93.25 65 ILE B N 1
ATOM 1509 C CA . ILE B 1 65 ? 1.767 -12.445 -8.875 1 93.25 65 ILE B CA 1
ATOM 1510 C C . ILE B 1 65 ? 3.26 -12.742 -9.016 1 93.25 65 ILE B C 1
ATOM 1512 O O . ILE B 1 65 ? 3.725 -13.812 -8.617 1 93.25 65 ILE B O 1
ATOM 1516 N N . ASP B 1 66 ? 4.066 -11.797 -9.602 1 92.5 66 ASP B N 1
ATOM 1517 C CA . ASP B 1 66 ? 5.52 -11.922 -9.648 1 92.5 66 ASP B CA 1
ATOM 1518 C C . ASP B 1 66 ? 6.125 -11.781 -8.258 1 92.5 66 ASP B C 1
ATOM 1520 O O . ASP B 1 66 ? 5.887 -10.789 -7.566 1 92.5 66 ASP B O 1
ATOM 1524 N N . VAL B 1 67 ? 6.875 -12.75 -7.824 1 92.12 67 VAL B N 1
ATOM 1525 C CA . VAL B 1 67 ? 7.504 -12.773 -6.508 1 92.12 67 VAL B CA 1
ATOM 1526 C C . VAL B 1 67 ? 9 -13.07 -6.656 1 92.12 67 VAL B C 1
ATOM 1528 O O . VAL B 1 67 ? 9.383 -14.07 -7.262 1 92.12 67 VAL B O 1
ATOM 1531 N N . MET B 1 68 ? 9.789 -12.203 -6.164 1 90.44 68 MET B N 1
ATOM 1532 C CA . MET B 1 68 ? 11.227 -12.43 -6.113 1 90.44 68 MET B CA 1
ATOM 1533 C C . MET B 1 68 ? 11.594 -13.375 -4.98 1 90.44 68 MET B C 1
ATOM 1535 O O . MET B 1 68 ? 11.133 -13.203 -3.85 1 90.44 68 MET B O 1
ATOM 1539 N N . VAL B 1 69 ? 12.344 -14.367 -5.289 1 92.94 69 VAL B N 1
ATOM 1540 C CA . VAL B 1 69 ? 12.82 -15.289 -4.262 1 92.94 69 VAL B CA 1
ATOM 1541 C C . VAL B 1 69 ? 14.328 -15.125 -4.078 1 92.94 69 VAL B C 1
ATOM 1543 O O . VAL B 1 69 ? 15.086 -15.195 -5.043 1 92.94 69 VAL B O 1
ATOM 1546 N N . VAL B 1 70 ? 14.688 -14.898 -2.875 1 90.38 70 VAL B N 1
ATOM 1547 C CA . VAL B 1 70 ? 16.078 -14.703 -2.5 1 90.38 70 VAL B CA 1
ATOM 1548 C C . VAL B 1 70 ? 16.484 -15.734 -1.449 1 90.38 70 VAL B C 1
ATOM 1550 O O . VAL B 1 70 ? 15.781 -15.938 -0.461 1 90.38 70 VAL B O 1
ATOM 1553 N N . ARG B 1 71 ? 17.578 -16.375 -1.701 1 89.69 71 ARG B N 1
ATOM 1554 C CA . ARG B 1 71 ? 18.125 -17.312 -0.728 1 89.69 71 ARG B CA 1
ATOM 1555 C C . ARG B 1 71 ? 19.094 -16.609 0.224 1 89.69 71 ARG B C 1
ATOM 1557 O O . ARG B 1 71 ? 20.016 -15.922 -0.215 1 89.69 71 ARG B O 1
ATOM 1564 N N . HIS B 1 72 ? 18.797 -16.688 1.523 1 86.25 72 HIS B N 1
ATOM 1565 C CA . HIS B 1 72 ? 19.641 -16.141 2.578 1 86.25 72 HIS B CA 1
ATOM 1566 C C . HIS B 1 72 ? 19.797 -17.109 3.734 1 86.25 72 HIS B C 1
ATOM 1568 O O . HIS B 1 72 ? 18.812 -17.531 4.348 1 86.25 72 HIS B O 1
ATOM 1574 N N . ASN B 1 73 ? 21.094 -17.547 4.086 1 87.69 73 ASN B N 1
ATOM 1575 C CA . ASN B 1 73 ? 21.391 -18.516 5.137 1 87.69 73 ASN B CA 1
ATOM 1576 C C . ASN B 1 73 ? 20.578 -19.812 4.961 1 87.69 73 ASN B C 1
ATOM 1578 O O . ASN B 1 73 ? 19.938 -20.266 5.898 1 87.69 73 ASN B O 1
ATOM 1582 N N . ASP B 1 74 ? 20.422 -20.281 3.777 1 88.75 74 ASP B N 1
ATOM 1583 C CA . ASP B 1 74 ? 19.844 -21.547 3.379 1 88.75 74 ASP B CA 1
ATOM 1584 C C . ASP B 1 74 ? 18.312 -21.516 3.504 1 88.75 74 ASP B C 1
ATOM 1586 O O . ASP B 1 74 ? 17.672 -22.562 3.572 1 88.75 74 ASP B O 1
ATOM 1590 N N . GLU B 1 75 ? 17.875 -20.312 3.666 1 88.62 75 GLU B N 1
ATOM 1591 C CA . GLU B 1 75 ? 16.422 -20.125 3.684 1 88.62 75 GLU B CA 1
ATOM 1592 C C . GLU B 1 75 ? 15.953 -19.266 2.518 1 88.62 75 GLU B C 1
ATOM 1594 O O . GLU B 1 75 ? 16.656 -18.344 2.098 1 88.62 75 GLU B O 1
ATOM 1599 N N . ASN B 1 76 ? 14.781 -19.594 1.95 1 90.44 76 ASN B N 1
ATOM 1600 C CA . ASN B 1 76 ? 14.164 -18.781 0.906 1 90.44 76 ASN B CA 1
ATOM 1601 C C . ASN B 1 76 ? 13.289 -17.672 1.495 1 90.44 76 ASN B C 1
ATOM 1603 O O . ASN B 1 76 ? 12.516 -17.922 2.418 1 90.44 76 ASN B O 1
ATOM 1607 N N . TYR B 1 77 ? 13.531 -16.484 0.971 1 88.69 77 TYR B N 1
ATOM 1608 C CA . TYR B 1 77 ? 12.664 -15.352 1.286 1 88.69 77 TYR B CA 1
ATOM 1609 C C . TYR B 1 77 ? 11.93 -14.859 0.044 1 88.69 77 TYR B C 1
ATOM 1611 O O . TYR B 1 77 ? 12.508 -14.797 -1.044 1 88.69 77 TYR B O 1
ATOM 1619 N N . TYR B 1 78 ? 10.656 -14.539 0.214 1 89.31 78 TYR B N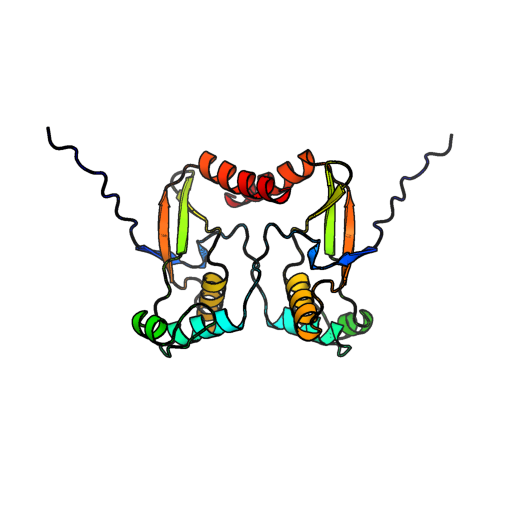 1
ATOM 1620 C CA . TYR B 1 78 ? 9.789 -14.172 -0.898 1 89.31 78 TYR B CA 1
ATOM 1621 C C . TYR B 1 78 ? 9.375 -12.711 -0.806 1 89.31 78 TYR B C 1
ATOM 1623 O O . TYR B 1 78 ? 8.852 -12.273 0.218 1 89.31 78 TYR B O 1
ATOM 1631 N N . PHE B 1 79 ? 9.586 -11.977 -1.957 1 86.12 79 PHE B N 1
ATOM 1632 C CA . PHE B 1 79 ? 9.289 -10.547 -1.994 1 86.12 79 PHE B CA 1
ATOM 1633 C C . PHE B 1 79 ? 8.391 -10.211 -3.184 1 86.12 79 PHE B C 1
ATOM 1635 O O . PHE B 1 79 ? 8.672 -10.625 -4.309 1 86.12 79 PHE B O 1
ATOM 1642 N N . ALA B 1 80 ? 7.324 -9.508 -2.889 1 86.81 80 ALA B N 1
ATOM 1643 C CA . ALA B 1 80 ? 6.465 -9.008 -3.963 1 86.81 80 ALA B CA 1
ATOM 1644 C C . ALA B 1 80 ? 6.406 -7.484 -3.959 1 86.81 80 ALA B C 1
ATOM 1646 O O . ALA B 1 80 ? 6.352 -6.863 -2.896 1 86.81 80 ALA B O 1
ATOM 1647 N N . PHE B 1 81 ? 6.453 -6.871 -5.145 1 80.06 81 PHE B N 1
ATOM 1648 C CA . PHE B 1 81 ? 6.473 -5.422 -5.277 1 80.06 81 PHE B CA 1
ATOM 1649 C C . PHE B 1 81 ? 5.254 -4.93 -6.047 1 80.06 81 PHE B C 1
ATOM 1651 O O . PHE B 1 81 ? 5.062 -3.721 -6.211 1 80.06 81 PHE B O 1
ATOM 1658 N N . GLY B 1 82 ? 4.523 -5.785 -6.488 1 79.62 82 GLY B N 1
ATOM 1659 C CA . GLY B 1 82 ? 3.291 -5.516 -7.207 1 79.62 82 GLY B CA 1
ATOM 1660 C C . GLY B 1 82 ? 2.146 -6.418 -6.785 1 79.62 82 GLY B C 1
ATOM 1661 O O . GLY B 1 82 ? 2.219 -7.078 -5.746 1 79.62 82 GLY B O 1
ATOM 1662 N N . GLY B 1 83 ? 1.057 -6.199 -7.586 1 85.19 83 GLY B N 1
ATOM 1663 C CA . GLY B 1 83 ? -0.092 -7.031 -7.273 1 85.19 83 GLY B CA 1
ATOM 1664 C C . GLY B 1 83 ? -0.89 -6.523 -6.086 1 85.19 83 GLY B C 1
ATOM 1665 O O . GLY B 1 83 ? -1.543 -7.305 -5.391 1 85.19 83 GLY B O 1
ATOM 1666 N N . CYS B 1 84 ? -0.818 -5.441 -5.812 1 81.69 84 CYS B N 1
ATOM 1667 C CA . CYS B 1 84 ? -1.419 -4.859 -4.617 1 81.69 84 CYS B CA 1
ATOM 1668 C C . CYS B 1 84 ? -2.9 -5.207 -4.527 1 81.69 84 CYS B C 1
ATOM 1670 O O . CYS B 1 84 ? -3.377 -5.66 -3.486 1 81.69 84 CYS B O 1
ATOM 1672 N N . HIS B 1 85 ? -3.619 -4.953 -5.594 1 83.56 85 HIS B N 1
ATOM 1673 C CA . HIS B 1 85 ? -5.035 -5.297 -5.566 1 83.56 85 HIS B CA 1
ATOM 1674 C C . HIS B 1 85 ? -5.234 -6.793 -5.348 1 83.56 85 HIS B C 1
ATOM 1676 O O . HIS B 1 85 ? -6.148 -7.203 -4.629 1 83.56 85 HIS B O 1
ATOM 1682 N N . ARG B 1 86 ? -4.41 -7.57 -6.031 1 89.88 86 ARG B N 1
ATOM 1683 C CA . ARG B 1 86 ? -4.523 -9.016 -5.855 1 89.88 86 ARG B CA 1
ATOM 1684 C C . ARG B 1 86 ? -4.203 -9.414 -4.418 1 89.88 86 ARG B C 1
ATOM 1686 O O . ARG B 1 86 ? -4.914 -10.234 -3.824 1 89.88 86 ARG B O 1
ATOM 1693 N N . PHE B 1 87 ? -3.223 -8.812 -3.848 1 88.06 87 PHE B N 1
ATOM 1694 C CA . PHE B 1 87 ? -2.904 -9.133 -2.463 1 88.06 87 PHE B CA 1
ATOM 1695 C C . PHE B 1 87 ? -4.043 -8.719 -1.535 1 88.06 87 PHE B C 1
ATOM 1697 O O . PHE B 1 87 ? -4.328 -9.406 -0.551 1 88.06 87 PHE B O 1
ATOM 1704 N N . GLN B 1 88 ? -4.629 -7.621 -1.775 1 84.88 88 GLN B N 1
ATOM 1705 C CA . GLN B 1 88 ? -5.777 -7.234 -0.967 1 84.88 88 GLN B CA 1
ATOM 1706 C C . GLN B 1 88 ? -6.895 -8.266 -1.069 1 84.88 88 GLN B C 1
ATOM 1708 O O . GLN B 1 88 ? -7.559 -8.57 -0.077 1 84.88 88 GLN B O 1
ATOM 1713 N N . ALA B 1 89 ? -7.152 -8.742 -2.23 1 89.56 89 ALA B N 1
ATOM 1714 C CA . ALA B 1 89 ? -8.148 -9.797 -2.406 1 89.56 89 ALA B CA 1
ATOM 1715 C C . ALA B 1 89 ? -7.77 -11.039 -1.606 1 89.56 89 ALA B C 1
ATOM 1717 O O . ALA B 1 89 ? -8.609 -11.625 -0.917 1 89.56 89 ALA B O 1
ATOM 1718 N N . TYR B 1 90 ? -6.516 -11.445 -1.642 1 91.31 90 TYR B N 1
ATOM 1719 C CA . TYR B 1 90 ? -6.043 -12.602 -0.886 1 91.31 90 TYR B CA 1
ATOM 1720 C C . TYR B 1 90 ? -6.188 -12.367 0.613 1 91.31 90 TYR B C 1
ATOM 1722 O O . TYR B 1 90 ? -6.57 -13.281 1.354 1 91.31 90 TYR B O 1
ATOM 1730 N N . ASP B 1 91 ? -5.887 -11.227 1.018 1 84.56 91 ASP B N 1
ATOM 1731 C CA . ASP B 1 91 ? -6.031 -10.883 2.43 1 84.56 91 ASP B CA 1
ATOM 1732 C C . ASP B 1 91 ? -7.473 -11.07 2.895 1 84.56 91 ASP B C 1
ATOM 1734 O O . ASP B 1 91 ? -7.719 -11.594 3.982 1 84.56 91 ASP B O 1
ATOM 1738 N N . ARG B 1 92 ? -8.32 -10.594 2.131 1 85.38 92 ARG B N 1
ATOM 1739 C CA . ARG B 1 92 ? -9.734 -10.727 2.473 1 85.38 92 ARG B CA 1
ATOM 1740 C C . ARG B 1 92 ? -10.148 -12.195 2.531 1 85.38 92 ARG B C 1
ATOM 1742 O O . ARG B 1 92 ? -10.875 -12.602 3.438 1 85.38 92 ARG B O 1
ATOM 1749 N N . GLN B 1 93 ? -9.688 -12.914 1.541 1 91.56 93 GLN B N 1
ATOM 1750 C CA . GLN B 1 93 ? -9.969 -14.344 1.555 1 91.56 93 GLN B CA 1
ATOM 1751 C C . GLN B 1 93 ? -9.414 -15.008 2.809 1 91.56 93 GLN B C 1
ATOM 1753 O O . GLN B 1 93 ? -10.086 -15.828 3.438 1 91.56 93 GLN B O 1
ATOM 1758 N N . ALA B 1 94 ? -8.188 -14.664 3.115 1 88.44 94 ALA B N 1
ATOM 1759 C CA . ALA B 1 94 ? -7.539 -15.227 4.297 1 88.44 94 ALA B CA 1
ATOM 1760 C C . ALA B 1 94 ? -8.336 -14.914 5.559 1 88.44 94 ALA B C 1
ATOM 1762 O O . ALA B 1 94 ? -8.516 -15.781 6.418 1 88.44 94 ALA B O 1
ATOM 1763 N N . LYS B 1 95 ? -8.844 -13.711 5.625 1 82.19 95 LYS B N 1
ATOM 1764 C CA . LYS B 1 95 ? -9.656 -13.281 6.762 1 82.19 95 LYS B CA 1
ATOM 1765 C C . LYS B 1 95 ? -10.977 -14.039 6.809 1 82.19 95 LYS B C 1
ATOM 1767 O O . LYS B 1 95 ? -11.359 -14.57 7.852 1 82.19 95 LYS B O 1
ATOM 1772 N N . ASP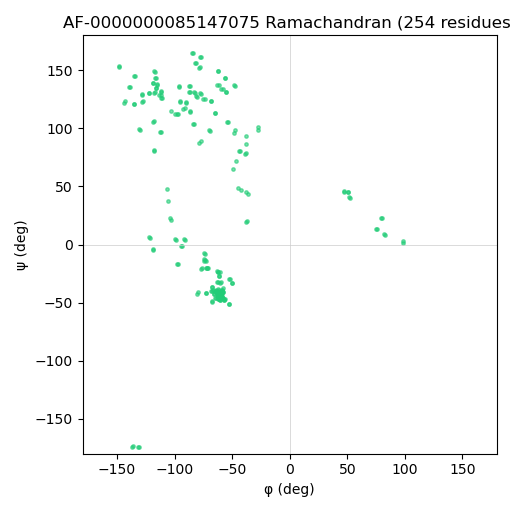 B 1 96 ? -11.633 -14.094 5.738 1 86.62 96 ASP B N 1
ATOM 1773 C CA . ASP B 1 96 ? -12.938 -14.727 5.656 1 86.62 96 ASP B CA 1
ATOM 1774 C C . ASP B 1 96 ? -12.852 -16.219 5.992 1 86.62 96 ASP B C 1
ATOM 1776 O O . ASP B 1 96 ? -13.766 -16.781 6.605 1 86.62 96 ASP B O 1
ATOM 1780 N N . LYS B 1 97 ? -11.734 -16.75 5.633 1 92.12 97 LYS B N 1
ATOM 1781 C CA . LYS B 1 97 ? -11.578 -18.188 5.828 1 92.12 97 LYS B CA 1
ATOM 1782 C C . LYS B 1 97 ? -10.781 -18.484 7.098 1 92.12 97 LYS B C 1
ATOM 1784 O O . LYS B 1 97 ? -10.508 -19.641 7.41 1 92.12 97 LYS B O 1
ATOM 1789 N N . ASP B 1 98 ? -10.469 -17.422 7.816 1 88.38 98 ASP B N 1
ATOM 1790 C CA . ASP B 1 98 ? -9.656 -17.547 9.023 1 88.38 98 ASP B CA 1
ATOM 1791 C C . ASP B 1 98 ? -8.43 -18.422 8.773 1 88.38 98 ASP B C 1
ATOM 1793 O O . ASP B 1 98 ? -8.172 -19.375 9.508 1 88.38 98 ASP B O 1
ATOM 1797 N N . ASP B 1 99 ? -7.766 -18.141 7.641 1 91 99 ASP B N 1
ATOM 1798 C CA . ASP B 1 99 ? -6.59 -18.891 7.207 1 91 99 ASP B CA 1
ATOM 1799 C C . ASP B 1 99 ? -5.449 -17.953 6.836 1 91 99 ASP B C 1
ATOM 1801 O O . ASP B 1 99 ? -5.355 -17.5 5.691 1 91 99 ASP B O 1
ATOM 1805 N N . SER B 1 100 ? -4.551 -17.797 7.746 1 83.5 100 SER B N 1
ATOM 1806 C CA . SER B 1 100 ? -3.432 -16.875 7.523 1 83.5 100 SER B CA 1
ATOM 1807 C C . SER B 1 100 ? -2.436 -17.469 6.523 1 83.5 100 SER B C 1
ATOM 1809 O O . SER B 1 100 ? -1.581 -16.734 6.004 1 83.5 100 SER B O 1
ATOM 1811 N N . ASN B 1 101 ? -2.537 -18.719 6.23 1 88.88 101 ASN B N 1
ATOM 1812 C CA . ASN B 1 101 ? -1.646 -19.375 5.281 1 88.88 101 ASN B CA 1
ATOM 1813 C C . ASN B 1 101 ? -2.334 -19.609 3.938 1 88.88 101 ASN B C 1
ATOM 1815 O O . ASN B 1 101 ? -1.971 -20.516 3.199 1 88.88 101 ASN B O 1
ATOM 1819 N N . TYR B 1 102 ? -3.395 -18.766 3.729 1 92.38 102 TYR B N 1
ATOM 1820 C CA . TYR B 1 102 ? -4.051 -18.844 2.428 1 92.38 102 TYR B CA 1
ATOM 1821 C C . TYR B 1 102 ? -3.029 -18.797 1.299 1 92.38 102 TYR B C 1
ATOM 1823 O O . TYR B 1 102 ? -2.082 -18.016 1.338 1 92.38 102 TYR B O 1
ATOM 1831 N N . LEU B 1 103 ? -3.193 -19.609 0.324 1 95.25 103 LEU B N 1
ATOM 1832 C CA . LEU B 1 103 ? -2.188 -19.766 -0.718 1 95.25 103 LEU B CA 1
ATOM 1833 C C . LEU B 1 103 ? -2.379 -18.75 -1.83 1 95.25 103 LEU B C 1
ATOM 1835 O O . LEU B 1 103 ? -3.506 -18.5 -2.264 1 95.25 103 LEU B O 1
ATOM 1839 N N . VAL B 1 104 ? -1.332 -18.219 -2.23 1 95.12 104 VAL B N 1
ATOM 1840 C CA . VAL B 1 104 ? -1.281 -17.219 -3.301 1 95.12 104 VAL B CA 1
ATOM 1841 C C . VAL B 1 104 ? -0.581 -17.812 -4.523 1 95.12 104 VAL B C 1
ATOM 1843 O O . VAL B 1 104 ? 0.492 -18.406 -4.398 1 95.12 104 VAL B O 1
ATOM 1846 N N . ARG B 1 105 ? -1.197 -17.656 -5.645 1 95.94 105 ARG B N 1
ATOM 1847 C CA . ARG B 1 105 ? -0.553 -18.062 -6.887 1 95.94 105 ARG B CA 1
ATOM 1848 C C . ARG B 1 105 ? 0.553 -17.094 -7.281 1 95.94 105 ARG B C 1
ATOM 1850 O O . ARG B 1 105 ? 0.3 -15.898 -7.469 1 95.94 105 ARG B O 1
ATOM 1857 N N . CYS B 1 106 ? 1.792 -17.672 -7.48 1 95.56 106 CYS B N 1
ATOM 1858 C CA . CYS B 1 106 ? 2.943 -16.812 -7.699 1 95.56 106 CYS B CA 1
ATOM 1859 C C . CYS B 1 106 ? 3.795 -17.312 -8.859 1 95.56 106 CYS B C 1
ATOM 1861 O O . CYS B 1 106 ? 3.871 -18.516 -9.102 1 95.56 106 CYS B O 1
ATOM 1863 N N . LYS B 1 107 ? 4.344 -16.375 -9.57 1 95.62 107 LYS B N 1
ATOM 1864 C CA . LYS B 1 107 ? 5.473 -16.625 -10.469 1 95.62 107 LYS B CA 1
ATOM 1865 C C . LYS B 1 107 ? 6.797 -16.266 -9.797 1 95.62 107 LYS B C 1
ATOM 1867 O O . LYS B 1 107 ? 7.07 -15.094 -9.547 1 95.62 107 LYS B O 1
ATOM 1872 N N . LEU B 1 108 ? 7.613 -17.266 -9.516 1 94 108 LEU B N 1
ATOM 1873 C CA . LEU B 1 108 ? 8.852 -17.047 -8.781 1 94 108 LEU B CA 1
ATOM 1874 C C . LEU B 1 108 ? 9.961 -16.562 -9.719 1 94 108 LEU B C 1
ATOM 1876 O O . LEU B 1 108 ? 10.18 -17.156 -10.773 1 94 108 LEU B O 1
ATOM 1880 N N . ILE B 1 109 ? 10.594 -15.539 -9.344 1 92.81 109 ILE B N 1
ATOM 1881 C CA . ILE B 1 109 ? 11.727 -14.953 -10.055 1 92.81 109 ILE B CA 1
ATOM 1882 C C . ILE B 1 109 ? 12.969 -15.008 -9.172 1 92.81 109 ILE B C 1
ATOM 1884 O O . ILE B 1 109 ? 13.078 -14.25 -8.203 1 92.81 109 ILE B O 1
ATOM 1888 N N . PRO B 1 110 ? 13.852 -15.867 -9.484 1 93.06 110 PRO B N 1
ATOM 1889 C CA . PRO B 1 110 ? 15.07 -15.93 -8.672 1 93.06 110 PRO B CA 1
ATOM 1890 C C . PRO B 1 110 ? 15.883 -14.641 -8.734 1 93.06 110 PRO B C 1
ATOM 1892 O O . PRO B 1 110 ? 15.992 -14.023 -9.797 1 93.06 110 PRO B O 1
ATOM 1895 N N . ALA B 1 111 ? 16.375 -14.219 -7.578 1 91.31 111 ALA B N 1
ATOM 1896 C CA . ALA B 1 111 ? 17.188 -13.016 -7.484 1 91.31 111 ALA B CA 1
ATOM 1897 C C . ALA B 1 111 ? 18.234 -13.133 -6.371 1 91.31 111 ALA B C 1
ATOM 1899 O O . ALA B 1 111 ? 18.047 -13.922 -5.434 1 91.31 111 ALA B O 1
ATOM 1900 N N . THR B 1 112 ? 19.344 -12.398 -6.555 1 90.94 112 THR B N 1
ATOM 1901 C CA . THR B 1 112 ? 20.312 -12.273 -5.473 1 90.94 112 THR B CA 1
ATOM 1902 C C . THR B 1 112 ? 19.906 -11.148 -4.516 1 90.94 112 THR B C 1
ATOM 1904 O O . THR B 1 112 ? 19.062 -10.328 -4.844 1 90.94 112 THR B O 1
ATOM 1907 N N . GLU B 1 113 ? 20.547 -11.141 -3.303 1 83.25 113 GLU B N 1
ATOM 1908 C CA . GLU B 1 113 ? 20.328 -10.055 -2.352 1 83.25 113 GLU B CA 1
ATOM 1909 C C . GLU B 1 113 ? 20.688 -8.703 -2.961 1 83.25 113 GLU B C 1
ATOM 1911 O O . GLU B 1 113 ? 19.984 -7.715 -2.746 1 83.25 113 GLU B O 1
ATOM 1916 N N . ARG B 1 114 ? 21.766 -8.719 -3.676 1 84.25 114 ARG B N 1
ATOM 1917 C CA . ARG B 1 114 ? 22.203 -7.492 -4.336 1 84.25 114 ARG B CA 1
ATOM 1918 C C . ARG B 1 114 ? 21.172 -6.992 -5.328 1 84.25 114 ARG B C 1
ATOM 1920 O O . ARG B 1 114 ? 20.859 -5.801 -5.363 1 84.25 114 ARG B O 1
ATOM 1927 N N . GLN B 1 115 ? 20.656 -7.824 -6.145 1 84.81 115 GLN B N 1
ATOM 1928 C CA . GLN B 1 115 ? 19.625 -7.461 -7.113 1 84.81 115 GLN B CA 1
ATOM 1929 C C . GLN B 1 115 ? 18.391 -6.91 -6.418 1 84.81 115 GLN B C 1
ATOM 1931 O O . GLN B 1 115 ? 17.797 -5.938 -6.883 1 84.81 115 GLN B O 1
ATOM 1936 N N . LEU B 1 116 ? 17.984 -7.52 -5.312 1 82.75 116 LEU B N 1
ATOM 1937 C CA . LEU B 1 116 ? 16.844 -7.059 -4.543 1 82.75 116 LEU B CA 1
ATOM 1938 C C . LEU B 1 116 ? 17.047 -5.629 -4.051 1 82.75 116 LEU B C 1
ATOM 1940 O O . LEU B 1 116 ? 16.172 -4.777 -4.207 1 82.75 116 LEU B O 1
ATOM 1944 N N . LYS B 1 117 ? 18.234 -5.336 -3.539 1 76.31 117 LYS B N 1
ATOM 1945 C CA . LYS B 1 117 ? 18.578 -4.012 -3.033 1 76.31 117 LYS B CA 1
ATOM 1946 C C . LYS B 1 117 ? 18.547 -2.969 -4.148 1 76.31 117 LYS B C 1
ATOM 1948 O O . LYS B 1 117 ? 18.031 -1.865 -3.955 1 76.31 117 LYS B O 1
ATOM 1953 N N . MET B 1 118 ? 19.031 -3.334 -5.297 1 78.12 118 MET B N 1
ATOM 1954 C CA . MET B 1 118 ? 19.047 -2.424 -6.438 1 78.12 118 MET B CA 1
ATOM 1955 C C . MET B 1 118 ? 17.625 -2.146 -6.922 1 78.12 118 MET B C 1
ATOM 1957 O O . MET B 1 118 ? 17.297 -1.02 -7.301 1 78.12 118 MET B O 1
ATOM 1961 N N . TYR B 1 119 ? 16.906 -3.174 -6.895 1 77.25 119 TYR B N 1
ATOM 1962 C CA . TYR B 1 119 ? 15.531 -3.035 -7.355 1 77.25 119 TYR B CA 1
ATOM 1963 C C . TYR B 1 119 ? 14.766 -2.045 -6.484 1 77.25 119 TYR B C 1
ATOM 1965 O O . TYR B 1 119 ? 14.086 -1.155 -7 1 77.25 119 TYR B O 1
ATOM 1973 N N . VAL B 1 120 ? 14.852 -2.098 -5.223 1 74.5 120 VAL B N 1
ATOM 1974 C CA . VAL B 1 120 ? 14.125 -1.251 -4.281 1 74.5 120 VAL B CA 1
ATOM 1975 C C . VAL B 1 120 ? 14.711 0.16 -4.301 1 74.5 120 VAL B C 1
ATOM 1977 O O . VAL B 1 120 ? 13.969 1.146 -4.328 1 74.5 120 VAL B O 1
ATOM 1980 N N . GLY B 1 121 ? 16.031 0.215 -4.348 1 68.81 121 GLY B N 1
ATOM 1981 C CA . GLY B 1 121 ? 16.703 1.506 -4.469 1 68.81 121 GLY B CA 1
ATOM 1982 C C . GLY B 1 121 ? 16.328 2.242 -5.742 1 68.81 121 GLY B C 1
ATOM 1983 O O . GLY B 1 121 ? 16.062 3.447 -5.719 1 68.81 121 GLY B O 1
ATOM 1984 N N . GLY B 1 122 ? 16.359 1.551 -6.875 1 68.12 122 GLY B N 1
ATOM 1985 C CA . GLY B 1 122 ? 16 2.129 -8.156 1 68.12 122 GLY B CA 1
ATOM 1986 C C . GLY B 1 122 ? 14.594 2.682 -8.188 1 68.12 122 GLY B C 1
ATOM 1987 O O . GLY B 1 122 ? 14.336 3.709 -8.82 1 68.12 122 GLY B O 1
ATOM 1988 N N . SER B 1 123 ? 13.742 2.057 -7.582 1 64.31 123 SER B N 1
ATOM 1989 C CA . SER B 1 123 ? 12.359 2.502 -7.527 1 64.31 123 SER B CA 1
ATOM 1990 C C . SER B 1 123 ? 12.234 3.857 -6.84 1 64.31 123 SER B C 1
ATOM 1992 O O . SER B 1 123 ? 11.391 4.672 -7.203 1 64.31 123 SER B O 1
ATOM 1994 N N . ILE B 1 124 ? 13.125 4.223 -6.039 1 60.09 124 ILE B N 1
ATOM 1995 C CA . ILE B 1 124 ? 13.133 5.496 -5.328 1 60.09 124 ILE B CA 1
ATOM 1996 C C . ILE B 1 124 ? 13.641 6.602 -6.258 1 60.09 124 ILE B C 1
ATOM 1998 O O . ILE B 1 124 ? 13.102 7.711 -6.262 1 60.09 124 ILE B O 1
ATOM 2002 N N . ASP B 1 125 ? 14.641 6.277 -7.012 1 62.44 125 ASP B N 1
ATOM 2003 C CA . ASP B 1 125 ? 15.211 7.266 -7.922 1 62.44 125 ASP B CA 1
ATOM 2004 C C . ASP B 1 125 ? 14.172 7.746 -8.93 1 62.44 125 ASP B C 1
ATOM 2006 O O . ASP B 1 125 ? 14.188 8.906 -9.344 1 62.44 125 ASP B O 1
ATOM 2010 N N . ASN B 1 126 ? 13.297 7 -9.344 1 59.94 126 ASN B N 1
ATOM 2011 C CA . ASN B 1 126 ? 12.281 7.34 -10.336 1 59.94 126 ASN B CA 1
ATOM 2012 C C . ASN B 1 126 ? 11.211 8.258 -9.742 1 59.94 126 ASN B C 1
ATOM 2014 O O . ASN B 1 126 ? 10.406 8.836 -10.484 1 59.94 126 ASN B O 1
ATOM 2018 N N . MET B 1 127 ? 11.273 8.43 -8.516 1 55.31 127 MET B N 1
ATOM 2019 C CA . MET B 1 127 ? 10.273 9.258 -7.844 1 55.31 127 MET B CA 1
ATOM 2020 C C . MET B 1 127 ? 10.539 10.734 -8.094 1 55.31 127 MET B C 1
ATOM 2022 O O . MET B 1 127 ? 9.656 11.57 -7.914 1 55.31 127 MET B O 1
ATOM 2026 N N . PHE B 1 128 ? 11.766 11.102 -8.477 1 53.69 128 PHE B N 1
ATOM 2027 C CA . PHE B 1 128 ? 12.125 12.5 -8.688 1 53.69 128 PHE B CA 1
ATOM 2028 C C . PHE B 1 128 ? 11.977 12.883 -10.148 1 53.69 128 PHE B C 1
ATOM 2030 O O . PHE B 1 128 ? 12.258 14.023 -10.531 1 53.69 128 PHE B O 1
ATOM 2037 N N . ASN B 1 129 ? 11.578 11.953 -11.055 1 50.97 129 ASN B N 1
ATOM 2038 C CA . ASN B 1 129 ? 11.375 12.273 -12.461 1 50.97 129 ASN B CA 1
ATOM 2039 C C . ASN B 1 129 ? 9.898 12.469 -12.789 1 50.97 129 ASN B C 1
ATOM 2041 O O . ASN B 1 129 ? 9.039 11.773 -12.234 1 50.97 129 ASN B O 1
#

Foldseek 3Di:
DDPPPCCVPPDDDDDPPVPDDDLLDDPEDVQLLVQLLCLLVQHHDDDPVGDSVRSNVCRNADPAFEWEWEDDPNDIDIHGDDDSSVVSSQVVVCVVVVHPPRDGHHDYDYDYPVRVVCVSVVSVVVRVD/DDPPPCCVPPDDDDDPPVPDDDLLDDPEDVQVLVQLLCLLVQHHDDDPVGDSVRSNVCRNADPAFEWEWEDDPNDIDIHGDDDVSVVVSQVVVCVVVVHPPRDGHHDYDYDYPVRVVCVSVVSVVVSVD

Radius of gyration: 21.39 Å; Cα contacts (8 Å, |Δi|>4): 418; chains: 2; bounding box: 47×64×54 Å

Nearest PDB structures (foldseek):
  8ow1-assembly1_N  TM=1.900E-01  e=2.323E+00  Saccharomyces cerevisiae
  3fka-assembly1_D  TM=3.089E-01  e=7.368E+00  Ruegeria pomeroyi DSS-3
  8ow0-assembly1_N  TM=2.008E-01  e=6.911E+00  Saccharomyces cerevisiae
  8ow1-assembly1_NN  TM=1.545E-01  e=5.701E+00  Saccharomyces cerevisiae
  8ow1-assembly1_N  TM=1.906E-01  e=3.012E+00  Saccharomyces cerevisiae

Organism: Naumovozyma dairenensis (strain ATCC 10597 / BCRC 20456 / CBS 421 / NBRC 0211 / NRRL Y-12639) (NCBI:txid1071378)

Secondary structure (DSSP, 8-state):
-----------EEEEEGGGEE-SS-----HHHHHHHHHHHTT----BTTB-HHHHHHTTT-PPPEEEEEEEETTEEEEE--S-HHHHHHHHHHHHHTT-TT-EEEEEEEEE-HHHHHHHHHHHHHGGG-/-----------EEEEEGGGEE-SS-----HHHHHHHHHHHTT----BTTB-HHHHHHTTT-PPPEEEEEEEETTEEEEE--S-HHHHHHHHHHHHHTT-TT-EEEEEEEEE-HHHHHHHHHHHHHGGG-

InterPro domains:
  IPR003115 ParB-like, N-terminal domain [PF02195] (3-97)
  IPR016692 Sulfiredoxin [PIRSF017267] (2-128)
  IPR016692 Sulfiredoxin [PTHR21348] (2-125)
  IPR036086 ParB/Sulfiredoxin superfamily [SSF110849] (2-124)